Protein AF-A0A1D7W0A0-F1 (afdb_monomer_lite)

Sequence (208 aa):
MVIGSLPELVMMPMMFDGVVHEFFTLYSALTVVVAILQIVLGIGALLVVKASPMRMRLFGMGLFLAVSIYAFALPHLMPIIVNRVVGSLNGFGSFGGFELAMTIQSIIWTFHGGLVLAGTLIAWNLARNRVWWTHLVAAGYALLMGLVIAFVEWALNLLGSSFATSVMLTQLVSLGLTLAGFMLLHLLGARPDWSVRPLASARFPAGY

Foldseek 3Di:
DQLLQDVCVLCVVVVDPDDDPVVVVVSVVVLVVVLVVCLVVLLVVLVVQPQDDPVLSVVLNVLLVVLSCCSSVCSNCLLVVLLVVLCVVPPPPDPVSVVVSNVVSLVVSLVSQLSSQLSSLLSVCSSNQWAPCSSVVSSVLSNVLSVVLSVLLVVCVVVVHDSVVSVVVSVVSSVVSSVVSVVVSVVVVVDPVTHDDPPPPPPPPPDD

Organism: Brevibacterium aurantiacum (NCBI:txid273384)

Structure (mmCIF, N/CA/C/O backbone):
data_AF-A0A1D7W0A0-F1
#
_entry.id   AF-A0A1D7W0A0-F1
#
loop_
_atom_site.group_PDB
_atom_site.id
_atom_site.type_symbol
_atom_site.label_atom_id
_atom_site.label_alt_id
_atom_site.label_comp_id
_atom_site.label_asym_id
_atom_site.label_entity_id
_atom_site.label_seq_id
_atom_site.pdbx_PDB_ins_code
_atom_site.Cartn_x
_atom_site.Cartn_y
_atom_site.Cartn_z
_atom_site.occupancy
_atom_site.B_iso_or_equiv
_atom_site.auth_seq_id
_atom_site.auth_comp_id
_atom_site.auth_asym_id
_atom_site.auth_atom_id
_atom_site.pdbx_PDB_model_num
ATOM 1 N N . MET A 1 1 ? 1.337 -6.702 0.781 1.00 35.25 1 MET A N 1
ATOM 2 C CA . MET A 1 1 ? 2.809 -6.683 0.655 1.00 35.25 1 MET A CA 1
ATOM 3 C C . MET A 1 1 ? 3.142 -6.218 -0.753 1.00 35.25 1 MET A C 1
ATOM 5 O O . MET A 1 1 ? 2.352 -6.508 -1.644 1.00 35.25 1 MET A O 1
ATOM 9 N N . VAL A 1 2 ? 4.228 -5.462 -0.944 1.00 37.12 2 VAL A N 1
ATOM 10 C CA . VAL A 1 2 ? 4.658 -4.868 -2.231 1.00 37.12 2 VAL A CA 1
ATOM 11 C C . VAL A 1 2 ? 5.236 -5.967 -3.132 1.00 37.12 2 VAL A C 1
ATOM 13 O O . VAL A 1 2 ? 6.379 -5.922 -3.561 1.00 37.12 2 VAL A O 1
ATOM 16 N N . ILE A 1 3 ? 4.478 -7.031 -3.378 1.00 32.91 3 ILE A N 1
ATOM 17 C CA . ILE A 1 3 ? 4.880 -8.081 -4.309 1.00 32.91 3 ILE A CA 1
ATOM 18 C C . ILE A 1 3 ? 4.337 -7.677 -5.673 1.00 32.91 3 ILE A C 1
ATOM 20 O O . ILE A 1 3 ? 3.205 -7.963 -6.045 1.00 32.91 3 ILE A O 1
ATOM 24 N N . GLY A 1 4 ? 5.177 -6.910 -6.348 1.00 39.31 4 GLY A N 1
ATOM 25 C CA . GLY A 1 4 ? 5.069 -6.450 -7.726 1.00 39.31 4 GLY A CA 1
ATOM 26 C C . GLY A 1 4 ? 6.323 -5.649 -8.055 1.00 39.31 4 GLY A C 1
ATOM 27 O O . GLY A 1 4 ? 6.246 -4.584 -8.633 1.00 39.31 4 GLY A O 1
ATOM 28 N N . SER A 1 5 ? 7.470 -6.109 -7.551 1.00 42.66 5 SER A N 1
ATOM 29 C CA . SER A 1 5 ? 8.773 -5.456 -7.655 1.00 42.66 5 SER A CA 1
ATOM 30 C C . SER A 1 5 ? 8.988 -4.836 -9.031 1.00 42.66 5 SER A C 1
ATOM 32 O O . SER A 1 5 ? 9.139 -5.593 -9.972 1.00 42.66 5 SER A O 1
ATOM 34 N N . LEU A 1 6 ? 9.062 -3.505 -9.098 1.00 40.94 6 LEU A N 1
ATOM 35 C CA . LEU A 1 6 ? 9.543 -2.696 -10.222 1.00 40.94 6 LEU A CA 1
ATOM 36 C C . LEU A 1 6 ? 8.766 -2.843 -11.558 1.00 40.94 6 LEU A C 1
ATOM 38 O O . LEU A 1 6 ? 8.510 -3.951 -12.030 1.00 40.94 6 LEU A O 1
ATOM 42 N N . PRO A 1 7 ? 8.499 -1.730 -12.273 1.00 39.38 7 PRO A N 1
ATOM 43 C CA . PRO A 1 7 ? 8.135 -1.772 -13.694 1.00 39.38 7 PRO A CA 1
ATOM 44 C C . PRO A 1 7 ? 9.092 -2.662 -14.502 1.00 39.38 7 PRO A C 1
ATOM 46 O O . PRO A 1 7 ? 8.666 -3.373 -15.405 1.00 39.38 7 PRO A O 1
ATOM 49 N N . GLU A 1 8 ? 10.367 -2.708 -14.105 1.00 39.31 8 GLU A N 1
ATOM 50 C CA . GLU A 1 8 ? 11.407 -3.551 -14.695 1.00 39.31 8 GLU A CA 1
ATOM 51 C C . GLU A 1 8 ? 11.118 -5.049 -14.612 1.00 39.31 8 GLU A C 1
ATOM 53 O O . GLU A 1 8 ? 11.512 -5.752 -15.526 1.00 39.31 8 GLU A O 1
ATOM 58 N N . LEU A 1 9 ? 10.414 -5.570 -13.601 1.00 40.41 9 LEU A N 1
ATOM 59 C CA . LEU A 1 9 ? 10.137 -7.011 -13.528 1.00 40.41 9 LEU A CA 1
ATOM 60 C C . LEU A 1 9 ? 8.966 -7.432 -14.416 1.00 40.41 9 LEU A C 1
ATOM 62 O O . LEU A 1 9 ? 8.933 -8.554 -14.920 1.00 40.41 9 LEU A O 1
ATOM 66 N N . VAL A 1 10 ? 8.016 -6.525 -14.636 1.00 45.38 10 VAL A N 1
ATOM 67 C CA . VAL A 1 10 ? 6.924 -6.761 -15.586 1.00 45.38 10 VAL A CA 1
ATOM 68 C C . VAL A 1 10 ? 7.358 -6.421 -17.018 1.00 45.38 10 VAL A C 1
ATOM 70 O O . VAL A 1 10 ? 6.822 -6.980 -17.971 1.00 45.38 10 VAL A O 1
ATOM 73 N N . MET A 1 11 ? 8.370 -5.560 -17.182 1.00 38.97 11 MET A N 1
ATOM 74 C CA . MET A 1 11 ? 8.982 -5.217 -18.471 1.00 38.97 11 MET A CA 1
ATOM 75 C C . MET A 1 11 ? 10.200 -6.067 -18.854 1.00 38.97 11 MET A C 1
ATOM 77 O O . MET A 1 11 ? 10.555 -6.090 -20.029 1.00 38.97 11 MET A O 1
ATOM 81 N N . MET A 1 12 ? 10.819 -6.805 -17.928 1.00 40.84 12 MET A N 1
ATOM 82 C CA . MET A 1 12 ? 11.961 -7.686 -18.214 1.00 40.84 12 MET A CA 1
ATOM 83 C C . MET A 1 12 ? 11.692 -8.691 -19.345 1.00 40.84 12 MET A C 1
ATOM 85 O O . MET A 1 12 ? 12.583 -8.871 -20.177 1.00 40.84 12 MET A O 1
ATOM 89 N N . PRO A 1 13 ? 10.481 -9.287 -19.461 1.00 40.38 13 PRO A N 1
ATOM 90 C CA . PRO A 1 13 ? 10.143 -10.154 -20.589 1.00 40.38 13 PRO A CA 1
ATOM 91 C C . PRO A 1 13 ? 10.171 -9.446 -21.950 1.00 40.38 13 PRO A C 1
ATOM 93 O O . PRO A 1 13 ? 10.226 -10.115 -22.972 1.00 40.38 13 PRO A O 1
ATOM 96 N N . MET A 1 14 ? 10.104 -8.110 -21.984 1.00 40.19 14 MET A N 1
ATOM 97 C CA . MET A 1 14 ? 10.175 -7.321 -23.219 1.00 40.19 14 MET A CA 1
ATOM 98 C C . MET A 1 14 ? 11.589 -6.807 -23.527 1.00 40.19 14 MET A C 1
ATOM 100 O O . MET A 1 14 ? 11.822 -6.365 -24.648 1.00 40.19 14 MET A O 1
ATOM 104 N N . MET A 1 15 ? 12.523 -6.833 -22.565 1.00 38.03 15 MET A N 1
ATOM 105 C CA . MET A 1 15 ? 13.877 -6.277 -22.738 1.00 38.03 15 MET A CA 1
ATOM 106 C C . MET A 1 15 ? 14.981 -7.329 -22.887 1.00 38.03 15 MET A C 1
ATOM 108 O O . MET A 1 15 ? 16.045 -6.994 -23.399 1.00 38.03 15 MET A O 1
ATOM 112 N N . PHE A 1 16 ? 14.765 -8.583 -22.476 1.00 37.62 16 PHE A N 1
ATOM 113 C CA . PHE A 1 16 ? 15.814 -9.602 -22.532 1.00 37.62 16 PHE A CA 1
ATOM 114 C C . PHE A 1 16 ? 15.310 -10.931 -23.098 1.00 37.62 16 PHE A C 1
ATOM 116 O O . PHE A 1 16 ? 14.662 -11.708 -22.403 1.00 37.62 16 PHE A O 1
ATOM 123 N N . ASP A 1 17 ? 15.767 -11.248 -24.311 1.00 39.66 17 ASP A N 1
ATOM 124 C CA . ASP A 1 17 ? 15.720 -12.570 -24.967 1.00 39.66 17 ASP A CA 1
ATOM 125 C C . ASP A 1 17 ? 16.449 -13.695 -24.180 1.00 39.66 17 ASP A C 1
ATOM 127 O O . ASP A 1 17 ? 16.619 -14.807 -24.673 1.00 39.66 17 ASP A O 1
ATOM 131 N N . GLY A 1 18 ? 16.923 -13.426 -22.955 1.00 39.16 18 GLY A N 1
ATOM 132 C CA . GLY A 1 18 ? 17.853 -14.284 -22.213 1.00 39.16 18 GLY A CA 1
ATOM 133 C C . GLY A 1 18 ? 17.431 -14.688 -20.798 1.00 39.16 18 GLY A C 1
ATOM 134 O O . GLY A 1 18 ? 18.214 -15.346 -20.114 1.00 39.16 18 GLY A O 1
ATOM 135 N N . VAL A 1 19 ? 16.238 -14.319 -20.318 1.00 43.88 19 VAL A N 1
ATOM 136 C CA . VAL A 1 19 ? 15.781 -14.755 -18.985 1.00 43.88 19 VAL A CA 1
ATOM 137 C C . VAL A 1 19 ? 15.079 -16.112 -19.104 1.00 43.88 19 VAL A C 1
ATOM 139 O O . VAL A 1 19 ? 14.042 -16.248 -19.750 1.00 43.88 19 VAL A O 1
ATOM 142 N N . VAL A 1 20 ? 15.680 -17.131 -18.486 1.00 42.22 20 VAL A N 1
ATOM 143 C CA . VAL A 1 20 ? 15.242 -18.535 -18.516 1.00 42.22 20 VAL A CA 1
ATOM 144 C C . VAL A 1 20 ? 13.774 -18.649 -18.084 1.00 42.22 20 VAL A C 1
ATOM 146 O O . VAL A 1 20 ? 13.410 -18.219 -16.989 1.00 42.22 20 VAL A O 1
ATOM 149 N N . HIS A 1 21 ? 12.935 -19.251 -18.934 1.00 45.97 21 HIS A N 1
ATOM 150 C CA . HIS A 1 21 ? 11.486 -19.433 -18.735 1.00 45.97 21 HIS A CA 1
ATOM 151 C C . HIS A 1 21 ? 11.094 -19.947 -17.333 1.00 45.97 21 HIS A C 1
ATOM 153 O O . HIS A 1 21 ? 10.051 -19.565 -16.803 1.00 45.97 21 HIS A O 1
ATOM 159 N N . GLU A 1 22 ? 11.940 -20.767 -16.707 1.00 43.66 22 GLU A N 1
ATOM 160 C CA . GLU A 1 22 ? 11.693 -21.382 -15.398 1.00 43.66 22 GLU A CA 1
ATOM 161 C C . GLU A 1 22 ? 11.569 -20.365 -14.250 1.00 43.66 22 GLU A C 1
ATOM 163 O O . GLU A 1 22 ? 10.728 -20.535 -13.359 1.00 43.66 22 GLU A O 1
ATOM 168 N N . PHE A 1 23 ? 12.342 -19.272 -14.290 1.00 48.00 23 PHE A N 1
ATOM 169 C CA . PHE A 1 23 ? 12.309 -18.233 -13.254 1.00 48.00 23 PHE A CA 1
ATOM 170 C C . PHE A 1 23 ? 10.973 -17.474 -13.250 1.00 48.00 23 PHE A C 1
ATOM 172 O O . PHE A 1 23 ? 10.465 -17.116 -12.186 1.00 48.00 23 PHE A O 1
ATOM 179 N N . PHE A 1 24 ? 10.357 -17.292 -14.422 1.00 51.75 24 PHE A N 1
ATOM 180 C CA . PHE A 1 24 ? 9.077 -16.593 -14.562 1.00 51.75 24 PHE A CA 1
ATOM 181 C C . PHE A 1 24 ? 7.896 -17.406 -14.039 1.00 51.75 24 PHE A C 1
ATOM 183 O O . PHE A 1 24 ? 7.041 -16.868 -13.332 1.00 51.75 24 PHE A O 1
ATOM 190 N N . THR A 1 25 ? 7.854 -18.706 -14.340 1.00 55.00 25 THR A N 1
ATOM 191 C CA . THR A 1 25 ? 6.789 -19.595 -13.855 1.00 55.00 25 THR A CA 1
ATOM 192 C C . THR A 1 25 ? 6.811 -19.739 -12.340 1.00 55.00 25 THR A C 1
ATOM 194 O O . THR A 1 25 ? 5.759 -19.660 -11.703 1.00 55.00 25 THR A O 1
ATOM 197 N N . LEU A 1 26 ? 8.000 -19.888 -11.745 1.00 55.47 26 LEU A N 1
ATOM 198 C CA . LEU A 1 26 ? 8.137 -20.014 -10.296 1.00 55.47 26 LEU A CA 1
ATOM 199 C C . LEU A 1 26 ? 7.792 -18.697 -9.591 1.00 55.47 26 LEU A C 1
ATOM 201 O O . LEU A 1 26 ? 7.044 -18.705 -8.616 1.00 55.47 26 LEU A O 1
ATOM 205 N N . TYR A 1 27 ? 8.284 -17.566 -10.107 1.00 57.12 27 TYR A N 1
ATOM 206 C CA . TYR A 1 27 ? 7.993 -16.249 -9.544 1.00 57.12 27 TYR A CA 1
ATOM 207 C C . TYR A 1 27 ? 6.490 -15.951 -9.573 1.00 57.12 27 TYR A C 1
ATOM 209 O O . TYR A 1 27 ? 5.907 -15.647 -8.533 1.00 57.12 27 TYR A O 1
ATOM 217 N N . SER A 1 28 ? 5.833 -16.112 -10.727 1.00 60.88 28 SER A N 1
ATOM 218 C CA . SER A 1 28 ? 4.392 -15.868 -10.859 1.00 60.88 28 SER A CA 1
ATOM 219 C C . SER A 1 28 ? 3.574 -16.776 -9.933 1.00 60.88 28 SER A C 1
ATOM 221 O O . SER A 1 28 ? 2.742 -16.280 -9.170 1.00 60.88 28 SER A O 1
ATOM 223 N N . ALA A 1 29 ? 3.872 -18.079 -9.889 1.00 62.84 29 ALA A N 1
ATOM 224 C CA . ALA A 1 29 ? 3.194 -19.008 -8.985 1.00 62.84 29 ALA A CA 1
ATOM 225 C C . ALA A 1 29 ? 3.369 -18.615 -7.506 1.00 62.84 29 ALA A C 1
ATOM 227 O O . ALA A 1 29 ? 2.393 -18.587 -6.753 1.00 62.84 29 ALA A O 1
ATOM 228 N N . LEU A 1 30 ? 4.585 -18.242 -7.095 1.00 63.97 30 LEU A N 1
ATOM 229 C CA . LEU A 1 30 ? 4.858 -17.772 -5.736 1.00 63.97 30 LEU A CA 1
ATOM 230 C C . LEU A 1 30 ? 4.097 -16.483 -5.414 1.00 63.97 30 LEU A C 1
ATOM 232 O O . LEU A 1 30 ? 3.532 -16.378 -4.326 1.00 63.97 30 LEU A O 1
ATOM 236 N N . THR A 1 31 ? 4.011 -15.525 -6.343 1.00 64.50 31 THR A N 1
ATOM 237 C CA . THR A 1 31 ? 3.247 -14.286 -6.109 1.00 64.50 31 THR A CA 1
ATOM 238 C C . THR A 1 31 ? 1.761 -14.554 -5.876 1.00 64.50 31 THR A C 1
ATOM 240 O O . THR A 1 31 ? 1.168 -13.963 -4.973 1.00 64.50 31 THR A O 1
ATOM 243 N N . VAL A 1 32 ? 1.170 -15.498 -6.616 1.00 68.25 32 VAL A N 1
ATOM 244 C CA . VAL A 1 32 ? -0.230 -15.911 -6.443 1.00 68.25 32 VAL A CA 1
ATOM 245 C C . VAL A 1 32 ? -0.430 -16.584 -5.088 1.00 68.25 32 VAL A C 1
ATOM 247 O O . VAL A 1 32 ? -1.347 -16.221 -4.351 1.00 68.25 32 VAL A O 1
ATOM 250 N N . VAL A 1 33 ? 0.444 -17.525 -4.719 1.00 68.62 33 VAL A N 1
ATOM 251 C CA . VAL A 1 33 ? 0.370 -18.220 -3.423 1.00 68.62 33 VAL A CA 1
ATOM 252 C C . VAL A 1 33 ? 0.479 -17.226 -2.268 1.00 68.62 33 VAL A C 1
ATOM 254 O O . VAL A 1 33 ? -0.325 -17.272 -1.335 1.00 68.62 33 VAL A O 1
ATOM 257 N N . VAL A 1 34 ? 1.423 -16.285 -2.336 1.00 69.44 34 VAL A N 1
ATOM 258 C CA . VAL A 1 34 ? 1.589 -15.267 -1.292 1.00 69.44 34 VAL A CA 1
ATOM 259 C C . VAL A 1 34 ? 0.389 -14.322 -1.237 1.00 69.44 34 VAL A C 1
ATOM 261 O O . VAL A 1 34 ? -0.057 -13.984 -0.141 1.00 69.44 34 VAL A O 1
ATOM 264 N N . ALA A 1 35 ? -0.191 -13.938 -2.377 1.00 67.44 35 ALA A N 1
ATOM 265 C CA . ALA A 1 35 ? -1.402 -13.120 -2.409 1.00 67.44 35 ALA A CA 1
ATOM 266 C C . ALA A 1 35 ? -2.591 -13.833 -1.741 1.00 67.44 35 ALA A C 1
ATOM 268 O O . ALA A 1 35 ? -3.290 -13.230 -0.923 1.00 67.44 35 ALA A O 1
ATOM 269 N N . ILE A 1 36 ? -2.782 -15.127 -2.018 1.00 74.75 36 ILE A N 1
ATOM 270 C CA . ILE A 1 36 ? -3.820 -15.947 -1.376 1.00 74.75 36 ILE A CA 1
ATOM 271 C C . ILE A 1 36 ? -3.584 -16.013 0.135 1.00 74.75 36 ILE A C 1
ATOM 273 O O . ILE A 1 36 ? -4.501 -15.734 0.910 1.00 74.75 36 ILE A O 1
ATOM 277 N N . LEU A 1 37 ? -2.357 -16.318 0.569 1.00 72.31 37 LEU A N 1
ATOM 278 C CA . LEU A 1 37 ? -2.007 -16.356 1.991 1.00 72.31 37 LEU A CA 1
ATOM 279 C C . LEU A 1 37 ? -2.245 -15.004 2.668 1.00 72.31 37 LEU A C 1
ATOM 281 O O . LEU A 1 37 ? -2.815 -14.963 3.755 1.00 72.31 37 LEU A O 1
ATOM 285 N N . GLN A 1 38 ? -1.881 -13.893 2.026 1.00 72.75 38 GLN A N 1
ATOM 286 C CA . GLN A 1 38 ? -2.116 -12.550 2.553 1.00 72.75 38 GLN A CA 1
ATOM 287 C C . GLN A 1 38 ? -3.612 -12.272 2.740 1.00 72.75 38 GLN A C 1
ATOM 289 O O . GLN A 1 38 ? -4.004 -11.718 3.769 1.00 72.75 38 GLN A O 1
ATOM 294 N N . ILE A 1 39 ? -4.451 -12.656 1.775 1.00 77.50 39 ILE A N 1
ATOM 295 C CA . ILE A 1 39 ? -5.905 -12.478 1.868 1.00 77.50 39 ILE A CA 1
ATOM 296 C C . ILE A 1 39 ? -6.466 -13.318 3.016 1.00 77.50 39 ILE A C 1
ATOM 298 O O . ILE A 1 39 ? -7.184 -12.789 3.864 1.00 77.50 39 ILE A O 1
ATOM 302 N N . VAL A 1 40 ? -6.104 -14.603 3.083 1.00 78.25 40 VAL A N 1
ATOM 303 C CA . VAL A 1 40 ? -6.583 -15.530 4.121 1.00 78.25 40 VAL A CA 1
ATOM 304 C C . VAL A 1 40 ? -6.163 -15.058 5.512 1.00 78.25 40 VAL A C 1
ATOM 306 O O . VAL A 1 40 ? -7.005 -14.937 6.403 1.00 78.25 40 VAL A O 1
ATOM 309 N N . LEU A 1 41 ? -4.882 -14.730 5.699 1.00 75.38 41 LEU A N 1
ATOM 310 C CA . LEU A 1 41 ? -4.351 -14.251 6.976 1.00 75.38 41 LEU A CA 1
ATOM 311 C C . LEU A 1 41 ? -4.927 -12.884 7.355 1.00 75.38 41 LEU A C 1
ATOM 313 O O . LEU A 1 41 ? -5.256 -12.662 8.519 1.00 75.38 41 LEU A O 1
ATOM 317 N N . GLY A 1 42 ? -5.099 -11.978 6.391 1.00 73.56 42 GLY A N 1
ATOM 318 C CA . GLY A 1 42 ? -5.672 -10.655 6.625 1.00 73.56 42 GLY A CA 1
ATOM 319 C C . GLY A 1 42 ? -7.146 -10.713 7.023 1.00 73.56 42 GLY A C 1
ATOM 320 O O . GLY A 1 42 ? -7.536 -10.111 8.023 1.00 73.56 42 GLY A O 1
ATOM 321 N N . ILE A 1 43 ? -7.961 -11.503 6.318 1.00 77.62 43 ILE A N 1
ATOM 322 C CA . ILE A 1 43 ? -9.362 -11.744 6.699 1.00 77.62 43 ILE A CA 1
ATOM 323 C C . ILE A 1 43 ? -9.425 -12.423 8.071 1.00 77.62 43 ILE A C 1
ATOM 325 O O . ILE A 1 43 ? -10.190 -11.982 8.931 1.00 77.62 43 ILE A O 1
ATOM 329 N N . GLY A 1 44 ? -8.583 -13.433 8.313 1.00 73.38 44 GLY A N 1
ATOM 330 C CA . GLY A 1 44 ? -8.455 -14.091 9.614 1.00 73.38 44 GLY A CA 1
ATOM 331 C C . GLY A 1 44 ? -8.149 -13.100 10.742 1.00 73.38 44 GLY A C 1
ATOM 332 O O . GLY A 1 44 ? -8.834 -13.090 11.763 1.00 73.38 44 GLY A O 1
ATOM 333 N N . ALA A 1 45 ? -7.196 -12.189 10.535 1.00 71.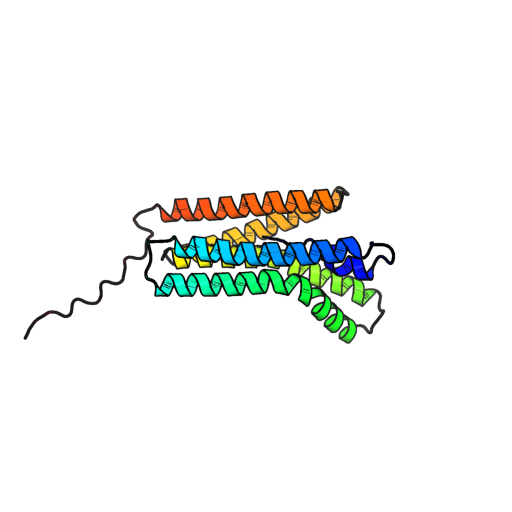00 45 ALA A N 1
ATOM 334 C CA . ALA A 1 45 ? -6.849 -11.153 11.506 1.00 71.00 45 ALA A CA 1
ATOM 335 C C . ALA A 1 45 ? -8.032 -10.216 11.810 1.00 71.00 45 ALA A C 1
ATOM 337 O O . ALA A 1 45 ? -8.279 -9.892 12.973 1.00 71.00 45 ALA A O 1
ATOM 338 N N . LEU A 1 46 ? -8.816 -9.827 10.799 1.00 73.62 46 LEU A N 1
ATOM 339 C CA . LEU A 1 46 ? -10.028 -9.017 10.989 1.00 73.62 46 LEU A CA 1
ATOM 340 C C . LEU A 1 46 ? -11.158 -9.814 11.680 1.00 73.62 46 LEU A C 1
ATOM 342 O O . LEU A 1 46 ? -11.932 -9.253 12.468 1.00 73.62 46 LEU A O 1
ATOM 346 N N . LEU A 1 47 ? -11.230 -11.133 11.464 1.00 72.56 47 LEU A N 1
ATOM 347 C CA . LEU A 1 47 ? -12.162 -12.059 12.131 1.00 72.56 47 LEU A CA 1
ATOM 348 C C . LEU A 1 47 ? -11.812 -12.337 13.602 1.00 72.56 47 LEU A C 1
ATOM 350 O O . LEU A 1 47 ? -12.689 -12.736 14.373 1.00 72.56 47 LEU A O 1
ATOM 354 N N . VAL A 1 48 ? -10.596 -12.033 14.047 1.00 76.25 48 VAL A N 1
ATOM 355 C CA . VAL A 1 48 ? -10.219 -12.128 15.468 1.00 76.25 48 VAL A CA 1
ATOM 356 C C . VAL A 1 48 ? -10.597 -10.865 16.259 1.00 76.25 48 VAL A C 1
ATOM 358 O O . VAL A 1 48 ? -10.734 -10.917 17.481 1.00 76.25 48 VAL A O 1
ATOM 361 N N . VAL A 1 49 ? -10.845 -9.728 15.598 1.00 68.19 49 VAL A N 1
ATOM 362 C CA . VAL A 1 49 ? -11.187 -8.458 16.267 1.00 68.19 49 VAL A CA 1
ATOM 363 C C . VAL A 1 49 ? -12.555 -8.528 16.969 1.00 68.19 49 VAL A C 1
ATOM 365 O O . VAL A 1 49 ? -13.588 -8.241 16.378 1.00 68.19 49 VAL A O 1
ATOM 368 N N . LYS A 1 50 ? -12.578 -8.862 18.264 1.00 61.28 50 LYS A N 1
ATOM 369 C CA . LYS A 1 50 ? -13.814 -8.986 19.069 1.00 61.28 50 LYS A CA 1
ATOM 370 C C . LYS A 1 50 ? -14.448 -7.651 19.502 1.00 61.28 50 LYS A C 1
ATOM 372 O O . LYS A 1 50 ? -15.481 -7.660 20.158 1.00 61.28 50 LYS A O 1
ATOM 377 N N . ALA A 1 51 ? -13.848 -6.512 19.156 1.00 61.06 51 ALA A N 1
ATOM 378 C CA . ALA A 1 51 ? -14.201 -5.207 19.722 1.00 61.06 51 ALA A CA 1
ATOM 379 C C . ALA A 1 51 ? -15.255 -4.396 18.932 1.00 61.06 51 ALA A C 1
ATOM 381 O O . ALA A 1 51 ? -15.503 -3.244 19.279 1.00 61.06 51 ALA A O 1
ATOM 382 N N . SER A 1 52 ? -15.859 -4.935 17.866 1.00 64.69 52 SER A N 1
ATOM 383 C CA . SER A 1 52 ? -16.701 -4.149 16.947 1.00 64.69 52 SER A CA 1
ATOM 384 C C . SER A 1 52 ? -17.958 -4.883 16.452 1.00 64.69 52 SER A C 1
ATOM 386 O O . SER A 1 52 ? -17.990 -6.117 16.401 1.00 64.69 52 SER A O 1
ATOM 388 N N . PRO A 1 53 ? -19.011 -4.137 16.055 1.00 78.50 53 PRO A N 1
ATOM 389 C CA . PRO A 1 53 ? -20.222 -4.714 15.479 1.00 78.50 53 PRO A CA 1
ATOM 390 C C . PRO A 1 53 ? -19.938 -5.418 14.144 1.00 78.50 53 PRO A C 1
ATOM 392 O O . PRO A 1 53 ? -19.202 -4.904 13.300 1.00 78.50 53 PRO A O 1
ATOM 395 N N . MET A 1 54 ? -20.586 -6.567 13.917 1.00 79.19 54 MET A N 1
ATOM 396 C CA . MET A 1 54 ? -20.356 -7.446 12.755 1.00 79.19 54 MET A CA 1
ATOM 397 C C . MET A 1 54 ? -20.425 -6.713 11.405 1.00 79.19 54 MET A C 1
ATOM 399 O O . MET A 1 54 ? -19.623 -6.981 10.518 1.00 79.19 54 MET A O 1
ATOM 403 N N . ARG A 1 55 ? -21.326 -5.730 11.264 1.00 80.06 55 ARG A N 1
ATOM 404 C CA . ARG A 1 55 ? -21.461 -4.918 10.039 1.00 80.06 55 ARG A CA 1
ATOM 405 C C . ARG A 1 55 ? -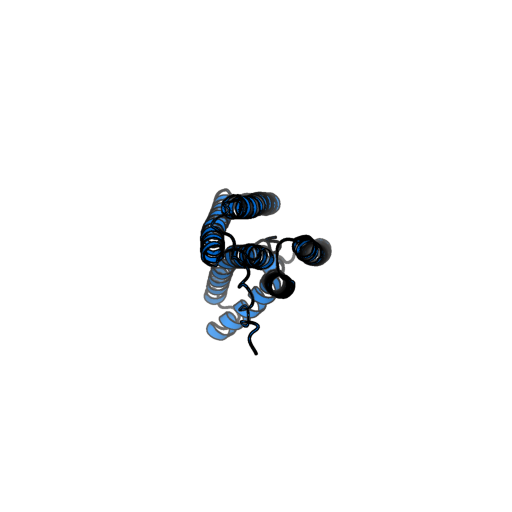20.180 -4.151 9.691 1.00 80.06 55 ARG A C 1
ATOM 407 O O . ARG A 1 55 ? -19.765 -4.160 8.538 1.00 80.06 55 ARG A O 1
ATOM 414 N N . MET A 1 56 ? -19.523 -3.544 10.682 1.00 77.94 56 MET A N 1
ATOM 415 C CA . MET A 1 56 ? -18.271 -2.803 10.470 1.00 77.94 56 MET A CA 1
ATOM 416 C C . MET A 1 56 ? -17.106 -3.735 10.138 1.00 77.94 56 MET A C 1
ATOM 418 O O . MET A 1 56 ? -16.238 -3.397 9.339 1.00 77.94 56 MET A O 1
ATOM 422 N N . ARG A 1 57 ? -17.115 -4.945 10.704 1.00 78.31 57 ARG A N 1
ATOM 423 C CA . ARG A 1 57 ? -16.120 -5.983 10.413 1.00 78.31 57 ARG A CA 1
ATOM 424 C C . ARG A 1 57 ? -16.244 -6.486 8.984 1.00 78.31 57 ARG A C 1
ATOM 426 O O . ARG A 1 57 ? -15.238 -6.548 8.292 1.00 78.31 57 ARG A O 1
ATOM 433 N N . LEU A 1 58 ? -17.468 -6.768 8.536 1.00 83.75 58 LEU A N 1
ATOM 434 C CA . LEU A 1 58 ? -17.750 -7.168 7.157 1.00 83.75 58 LEU A CA 1
ATOM 435 C C . LEU A 1 58 ? -17.368 -6.068 6.164 1.00 83.75 58 LEU A C 1
ATOM 437 O O . LEU A 1 58 ? -16.741 -6.362 5.151 1.00 83.75 58 LEU A O 1
ATOM 441 N N . PHE A 1 59 ? -17.669 -4.803 6.473 1.00 84.81 59 PHE A N 1
ATOM 442 C CA . PHE A 1 59 ? -17.263 -3.685 5.620 1.00 84.81 59 PHE A CA 1
ATOM 443 C C . PHE A 1 59 ? -15.732 -3.532 5.572 1.00 84.81 59 PHE A C 1
ATOM 445 O O . PHE A 1 59 ? -15.163 -3.382 4.493 1.00 84.81 59 PHE A O 1
ATOM 452 N N . GLY A 1 60 ? -15.044 -3.671 6.712 1.00 83.62 60 GLY A N 1
ATOM 453 C CA . GLY A 1 60 ? -13.579 -3.673 6.774 1.00 83.62 60 GLY A CA 1
ATOM 454 C C . GLY A 1 60 ? -12.949 -4.833 5.999 1.00 83.62 60 GLY A C 1
ATOM 455 O O . GLY A 1 60 ? -11.983 -4.627 5.271 1.00 83.62 60 GLY A O 1
ATOM 456 N N . MET A 1 61 ? -13.521 -6.036 6.088 1.00 82.50 61 MET A N 1
ATOM 457 C CA . MET A 1 61 ? -13.087 -7.203 5.308 1.00 82.50 61 MET A CA 1
ATOM 458 C C . MET A 1 61 ? -13.307 -7.000 3.811 1.00 82.50 61 MET A C 1
ATOM 460 O O . MET A 1 61 ? -12.414 -7.303 3.027 1.00 82.50 61 MET A O 1
ATOM 464 N N . GLY A 1 62 ? -14.459 -6.454 3.413 1.00 84.88 62 GLY A N 1
ATOM 465 C CA . GLY A 1 62 ? -14.754 -6.136 2.016 1.00 84.88 62 GLY A CA 1
ATOM 466 C C . GLY A 1 62 ? -13.777 -5.112 1.442 1.00 84.88 62 GLY A C 1
ATOM 467 O O . GLY A 1 62 ? -13.239 -5.317 0.355 1.00 84.88 62 GLY A O 1
ATOM 468 N N . LEU A 1 63 ? -13.470 -4.056 2.202 1.00 88.31 63 LEU A N 1
ATOM 469 C CA . LEU A 1 63 ? -12.461 -3.071 1.814 1.00 88.31 63 LEU A CA 1
ATOM 470 C C . LEU A 1 63 ? -11.072 -3.709 1.694 1.00 88.31 63 LEU A C 1
ATOM 472 O O . LEU A 1 63 ? -10.385 -3.494 0.700 1.00 88.31 63 LEU A O 1
ATOM 476 N N . PHE A 1 64 ? -10.668 -4.524 2.671 1.00 85.94 64 PHE A N 1
ATOM 477 C CA . PHE A 1 64 ? -9.389 -5.232 2.625 1.00 85.94 64 PHE A CA 1
ATOM 478 C C . PHE A 1 64 ? -9.292 -6.174 1.416 1.00 85.94 64 PHE A C 1
ATOM 480 O O . PHE A 1 64 ? -8.246 -6.234 0.769 1.00 85.94 64 PHE A O 1
ATOM 487 N N . LEU A 1 65 ? -10.381 -6.869 1.075 1.00 87.12 65 LEU A N 1
ATOM 488 C CA . LEU A 1 65 ? -10.451 -7.733 -0.101 1.00 87.12 65 LEU A CA 1
ATOM 489 C C . LEU A 1 65 ? -10.286 -6.917 -1.389 1.00 87.12 65 LEU A C 1
ATOM 491 O O . LEU A 1 65 ? -9.452 -7.264 -2.218 1.00 87.12 65 LEU A O 1
ATOM 495 N N . ALA A 1 66 ? -11.017 -5.809 -1.532 1.00 87.50 66 ALA A N 1
ATOM 496 C CA . ALA A 1 66 ? -10.914 -4.925 -2.693 1.00 87.50 66 ALA A CA 1
ATOM 497 C C . ALA A 1 66 ? -9.495 -4.359 -2.863 1.00 87.50 66 ALA A C 1
ATOM 499 O O . ALA A 1 66 ? -8.943 -4.378 -3.962 1.00 87.50 66 ALA A O 1
ATOM 500 N N . VAL A 1 67 ? -8.875 -3.922 -1.764 1.00 85.12 67 VAL A N 1
ATOM 501 C CA . VAL A 1 67 ? -7.490 -3.430 -1.747 1.00 85.12 67 VAL A CA 1
ATOM 502 C C . VAL A 1 67 ? -6.507 -4.541 -2.110 1.00 85.12 67 VAL A C 1
ATOM 504 O O . VAL A 1 67 ? -5.557 -4.288 -2.840 1.00 85.12 67 VAL A O 1
ATOM 507 N N . SER A 1 68 ? -6.738 -5.772 -1.651 1.00 82.25 68 SER A N 1
ATOM 508 C CA . SER A 1 68 ? -5.883 -6.922 -1.972 1.00 82.25 68 SER A CA 1
ATOM 509 C C . SER A 1 68 ? -6.005 -7.342 -3.440 1.00 82.25 68 SER A C 1
ATOM 511 O O . SER A 1 68 ? -4.994 -7.630 -4.075 1.00 82.25 68 SER A O 1
ATOM 513 N N . ILE A 1 69 ? -7.217 -7.312 -4.005 1.00 84.50 69 ILE A N 1
ATOM 514 C CA . ILE A 1 69 ? -7.451 -7.554 -5.437 1.00 84.50 69 ILE A CA 1
ATOM 515 C C . ILE A 1 69 ? -6.766 -6.469 -6.267 1.00 84.50 69 ILE A C 1
ATOM 517 O O . ILE A 1 69 ? -6.056 -6.792 -7.213 1.00 84.50 69 ILE A O 1
ATOM 521 N N . TYR A 1 70 ? -6.920 -5.196 -5.895 1.00 85.00 70 TYR A N 1
ATOM 522 C CA . TYR A 1 70 ? -6.203 -4.090 -6.531 1.00 85.00 70 TYR A CA 1
ATOM 523 C C . TYR A 1 70 ? -4.682 -4.280 -6.454 1.00 85.00 70 TYR A C 1
ATOM 525 O O . TYR A 1 70 ? -3.997 -4.157 -7.468 1.00 85.00 70 TYR A O 1
ATOM 533 N N . ALA A 1 71 ? -4.166 -4.615 -5.266 1.00 79.06 71 ALA A N 1
ATOM 534 C CA . ALA A 1 71 ? -2.741 -4.817 -5.024 1.00 79.06 71 ALA A CA 1
ATOM 535 C C . ALA A 1 71 ? -2.159 -5.901 -5.942 1.00 79.06 71 ALA A C 1
ATOM 537 O O . ALA A 1 71 ? -1.064 -5.747 -6.467 1.00 79.06 71 ALA A O 1
ATOM 538 N N . PHE A 1 72 ? -2.920 -6.974 -6.157 1.00 79.56 72 PHE A N 1
ATOM 539 C CA . PHE A 1 72 ? -2.538 -8.090 -7.014 1.00 79.56 72 PHE A CA 1
ATOM 540 C C . PHE A 1 72 ? -2.716 -7.799 -8.513 1.00 79.56 72 PHE A C 1
ATOM 542 O O . PHE A 1 72 ? -1.868 -8.161 -9.328 1.00 79.56 72 PHE A O 1
ATOM 549 N N . ALA A 1 73 ? -3.816 -7.153 -8.898 1.00 79.75 73 ALA A N 1
ATOM 550 C CA . ALA A 1 73 ? -4.168 -6.950 -10.300 1.00 79.75 73 ALA A CA 1
ATOM 551 C C . ALA A 1 73 ? -3.343 -5.839 -10.960 1.00 79.75 73 ALA A C 1
ATOM 553 O O . ALA A 1 73 ? -2.965 -5.971 -12.124 1.00 79.75 73 ALA A O 1
ATOM 554 N N . LEU A 1 74 ? -3.049 -4.752 -10.236 1.00 80.81 74 LEU A N 1
ATOM 555 C CA . LEU A 1 74 ? -2.382 -3.584 -10.813 1.00 80.81 74 LEU A CA 1
ATOM 556 C C . LEU A 1 74 ? -1.006 -3.910 -11.428 1.00 80.81 74 LEU A C 1
ATOM 558 O O . LEU A 1 74 ? -0.811 -3.513 -12.574 1.00 80.81 74 LEU A O 1
ATOM 562 N N . PRO A 1 75 ? -0.084 -4.647 -10.771 1.00 72.25 75 PRO A N 1
ATOM 563 C CA . PRO A 1 75 ? 1.213 -4.984 -11.369 1.00 72.25 75 PRO A CA 1
ATOM 564 C C . PRO A 1 75 ? 1.091 -5.705 -12.719 1.00 72.25 75 PRO A C 1
ATOM 566 O O . PRO A 1 75 ? 1.868 -5.448 -13.630 1.00 72.25 75 PRO A O 1
ATOM 569 N N . HIS A 1 76 ? 0.082 -6.564 -12.872 1.00 73.06 76 HIS A N 1
ATOM 570 C CA . HIS A 1 76 ? -0.128 -7.352 -14.087 1.00 73.06 76 HIS A CA 1
ATOM 571 C C . HIS A 1 76 ? -0.827 -6.550 -15.193 1.00 73.06 76 HIS A C 1
ATOM 573 O O . HIS A 1 76 ? -0.493 -6.669 -16.370 1.00 73.06 76 HIS A O 1
ATOM 579 N N . LEU A 1 77 ? -1.811 -5.729 -14.824 1.00 73.62 77 LEU A N 1
ATOM 580 C CA . LEU A 1 77 ? -2.614 -4.974 -15.785 1.00 73.62 77 LEU A CA 1
ATOM 581 C C . LEU A 1 77 ? -1.945 -3.667 -16.219 1.00 73.62 77 LEU A C 1
ATOM 583 O O . LEU A 1 77 ? -2.184 -3.209 -17.336 1.00 73.62 77 LEU A O 1
ATOM 587 N N . MET A 1 78 ? -1.118 -3.058 -15.364 1.00 78.31 78 MET A N 1
ATOM 588 C CA . MET A 1 78 ? -0.543 -1.733 -15.607 1.00 78.31 78 MET A CA 1
ATOM 589 C C . MET A 1 78 ? 0.276 -1.684 -16.903 1.00 78.31 78 MET A C 1
ATOM 591 O O . MET A 1 78 ? -0.009 -0.799 -17.711 1.00 78.31 78 MET A O 1
ATOM 595 N N . PRO A 1 79 ? 1.203 -2.615 -17.196 1.00 68.44 79 PRO A N 1
ATOM 596 C CA . PRO A 1 79 ? 1.989 -2.518 -18.426 1.00 68.44 79 PRO A CA 1
ATOM 597 C C . PRO A 1 79 ? 1.155 -2.762 -19.676 1.00 68.44 79 PRO A C 1
ATOM 599 O O . PRO A 1 79 ? 1.343 -2.076 -20.674 1.00 68.44 79 PRO A O 1
ATOM 602 N N . ILE A 1 80 ? 0.166 -3.658 -19.604 1.00 72.25 80 ILE A N 1
ATOM 603 C CA . ILE A 1 80 ? -0.776 -3.906 -20.704 1.00 72.25 80 ILE A CA 1
ATOM 604 C C . ILE A 1 80 ? -1.561 -2.629 -21.025 1.00 72.25 80 ILE A C 1
ATOM 606 O O . ILE A 1 80 ? -1.662 -2.231 -22.186 1.00 72.25 80 ILE A O 1
ATOM 610 N N . ILE A 1 81 ? -2.109 -1.971 -20.000 1.00 78.44 81 ILE A N 1
ATOM 611 C CA . ILE A 1 81 ? -2.927 -0.766 -20.161 1.00 78.44 81 ILE A CA 1
ATOM 612 C C . ILE A 1 81 ? -2.066 0.404 -20.637 1.00 78.44 81 ILE A C 1
ATOM 614 O O . ILE A 1 81 ? -2.402 1.038 -21.636 1.00 78.44 81 ILE A O 1
ATOM 618 N N . VAL A 1 82 ? -0.952 0.684 -19.957 1.00 76.94 82 VAL A N 1
ATOM 619 C CA . VAL A 1 82 ? -0.108 1.846 -20.262 1.00 76.94 82 VAL A CA 1
ATOM 620 C C . VAL A 1 82 ? 0.534 1.705 -21.640 1.00 76.94 82 VAL A C 1
ATOM 622 O O . VAL A 1 82 ? 0.465 2.649 -22.423 1.00 76.94 82 VAL A O 1
ATOM 625 N N . ASN A 1 83 ? 1.067 0.533 -21.998 1.00 71.50 83 ASN A N 1
ATOM 626 C CA . ASN A 1 83 ? 1.681 0.339 -23.315 1.00 71.50 83 ASN A CA 1
ATOM 627 C C . ASN A 1 83 ? 0.647 0.423 -24.442 1.00 71.50 83 ASN A C 1
ATOM 629 O O . ASN A 1 83 ? 0.940 0.969 -25.503 1.00 71.50 83 ASN A O 1
ATOM 633 N N . ARG A 1 84 ? -0.587 -0.048 -24.213 1.00 72.44 84 ARG A N 1
ATOM 634 C CA . ARG A 1 84 ? -1.678 0.101 -25.184 1.00 72.44 84 ARG A CA 1
ATOM 635 C C . ARG A 1 84 ? -2.073 1.563 -25.379 1.00 72.44 84 ARG A C 1
ATOM 637 O O . ARG A 1 84 ? -2.245 1.994 -26.516 1.00 72.44 84 ARG A O 1
ATOM 644 N N . VAL A 1 85 ? -2.210 2.322 -24.291 1.00 76.00 85 VAL A N 1
ATOM 645 C CA . VAL A 1 85 ? -2.569 3.748 -24.342 1.00 76.00 85 VAL A CA 1
ATOM 646 C C . VAL A 1 85 ? -1.466 4.548 -25.027 1.00 76.00 85 VAL A C 1
ATOM 648 O O . VAL A 1 85 ? -1.738 5.264 -25.987 1.00 76.00 85 VAL A O 1
ATOM 651 N N . VAL A 1 86 ? -0.213 4.381 -24.609 1.00 73.69 86 VAL A N 1
ATOM 652 C CA . VAL A 1 86 ? 0.908 5.138 -25.178 1.00 73.69 86 VAL A CA 1
ATOM 653 C C . VAL A 1 86 ? 1.205 4.718 -26.621 1.00 73.69 86 VAL A C 1
ATOM 655 O O . VAL A 1 86 ? 1.435 5.578 -27.470 1.00 73.69 86 VAL A O 1
ATOM 658 N N . GLY A 1 87 ? 1.097 3.426 -26.943 1.00 65.56 87 GLY A N 1
ATOM 659 C CA . GLY A 1 87 ? 1.206 2.924 -28.315 1.00 65.56 87 GLY A CA 1
ATOM 660 C C . GLY A 1 87 ? 0.112 3.457 -29.246 1.00 65.56 87 GLY A C 1
ATOM 661 O O . GLY A 1 87 ? 0.375 3.678 -30.426 1.00 65.56 87 GLY A O 1
ATOM 662 N N . SER A 1 88 ? -1.091 3.731 -28.721 1.00 67.12 88 SER A N 1
ATOM 663 C CA . SER A 1 88 ? -2.169 4.376 -29.487 1.00 67.12 88 SER A CA 1
ATOM 664 C C . SER A 1 88 ? -1.938 5.870 -29.739 1.00 67.12 88 SER A C 1
ATOM 666 O O . SER A 1 88 ? -2.445 6.400 -30.723 1.00 67.12 88 SER A O 1
ATOM 668 N N . LEU A 1 89 ? -1.163 6.537 -28.876 1.00 66.25 89 LEU A N 1
ATOM 669 C CA . LEU A 1 89 ? -0.900 7.979 -28.940 1.00 66.25 89 LEU A CA 1
ATOM 670 C C . LEU A 1 89 ? 0.335 8.325 -29.786 1.00 66.25 89 LEU A C 1
ATOM 672 O O . LEU A 1 89 ? 0.313 9.321 -30.499 1.00 66.25 89 LEU A O 1
ATOM 676 N N . ASN A 1 90 ? 1.391 7.506 -29.727 1.00 61.03 90 ASN A N 1
ATOM 677 C CA . ASN A 1 90 ? 2.696 7.813 -30.335 1.00 61.03 90 ASN A CA 1
ATOM 678 C C . ASN A 1 90 ? 3.091 6.892 -31.505 1.00 61.03 90 ASN A C 1
ATOM 680 O O . ASN A 1 90 ? 4.188 7.035 -32.046 1.00 61.03 90 ASN A O 1
ATOM 684 N N . GLY A 1 91 ? 2.218 5.958 -31.897 1.00 53.47 91 GLY A N 1
ATOM 685 C CA . GLY A 1 91 ? 2.535 4.905 -32.861 1.00 53.47 91 GLY A CA 1
ATOM 686 C C . GLY A 1 91 ? 3.416 3.810 -32.247 1.00 53.47 91 GLY A C 1
ATOM 687 O O . GLY A 1 91 ? 4.349 4.074 -31.483 1.00 53.47 91 GLY A O 1
ATOM 688 N N . PHE A 1 92 ? 3.114 2.550 -32.564 1.00 49.31 92 PHE A N 1
ATOM 689 C CA . PHE A 1 92 ? 3.895 1.402 -32.098 1.00 49.31 92 PHE A CA 1
ATOM 690 C C . PHE A 1 92 ? 5.350 1.521 -32.598 1.00 49.31 92 PHE A C 1
ATOM 692 O O . PHE A 1 92 ? 5.579 1.553 -33.804 1.00 49.31 92 PHE A O 1
ATOM 699 N N . GLY A 1 93 ? 6.324 1.599 -31.682 1.00 53.00 93 GLY A N 1
ATOM 700 C CA . GLY A 1 93 ? 7.761 1.632 -32.009 1.00 53.00 93 GLY A CA 1
ATOM 701 C C . GLY A 1 93 ? 8.459 2.998 -31.925 1.00 53.00 93 GLY A C 1
ATOM 702 O O . GLY A 1 93 ? 9.655 3.072 -32.195 1.00 53.00 93 GLY A O 1
ATOM 703 N N . SER A 1 94 ? 7.771 4.076 -31.529 1.00 57.28 94 SER A N 1
ATOM 704 C CA . SER A 1 94 ? 8.425 5.370 -31.272 1.00 57.28 94 SER A CA 1
ATOM 705 C C . SER A 1 94 ? 9.196 5.360 -29.943 1.00 57.28 94 SER A C 1
ATOM 707 O O . SER A 1 94 ? 8.619 5.061 -28.894 1.00 57.28 94 SER A O 1
ATOM 709 N N . PHE A 1 95 ? 10.478 5.750 -29.966 1.00 58.38 95 PHE A N 1
ATOM 710 C CA . PHE A 1 95 ? 11.335 5.888 -28.773 1.00 58.38 95 PHE A CA 1
ATOM 711 C C . PHE A 1 95 ? 10.691 6.778 -27.691 1.00 58.38 95 PHE A C 1
ATOM 713 O O . PHE A 1 95 ? 10.755 6.459 -26.506 1.00 58.38 95 PHE A O 1
ATOM 720 N N . GLY A 1 96 ? 9.973 7.834 -28.099 1.00 61.12 96 GLY A N 1
ATOM 721 C CA . GLY A 1 96 ? 9.252 8.721 -27.177 1.00 61.12 96 GLY A CA 1
ATOM 722 C C . GLY A 1 96 ? 8.023 8.079 -26.518 1.00 61.12 96 GLY A C 1
ATOM 723 O O . GLY A 1 96 ? 7.604 8.498 -25.443 1.00 61.12 96 GLY A O 1
ATOM 724 N N . GLY A 1 97 ? 7.444 7.035 -27.121 1.00 68.19 97 GLY A N 1
ATOM 725 C CA . GLY A 1 97 ? 6.376 6.247 -26.501 1.00 68.19 97 GLY A CA 1
ATOM 726 C C . GLY A 1 97 ? 6.889 5.322 -25.397 1.00 68.19 97 GLY A C 1
ATOM 727 O O . GLY A 1 97 ? 6.238 5.170 -24.368 1.00 68.19 97 GLY A O 1
ATOM 728 N N . PHE A 1 98 ? 8.076 4.744 -25.572 1.00 68.56 98 PHE A N 1
ATOM 729 C CA . PHE A 1 98 ? 8.673 3.879 -24.556 1.00 68.56 98 PHE A CA 1
ATOM 730 C C . PHE A 1 98 ? 9.037 4.658 -23.283 1.00 68.56 98 PHE A C 1
ATOM 732 O O . PHE A 1 98 ? 8.652 4.262 -22.183 1.00 68.56 98 PHE A O 1
ATOM 739 N N . GLU A 1 99 ? 9.703 5.805 -23.433 1.00 69.25 99 GLU A N 1
ATOM 740 C CA . GLU A 1 99 ? 10.091 6.656 -22.302 1.00 69.25 99 GLU A CA 1
ATOM 741 C C . GLU A 1 99 ? 8.865 7.173 -21.531 1.00 69.25 99 GLU A C 1
ATOM 743 O O . GLU A 1 99 ? 8.796 7.050 -20.308 1.00 69.25 99 GLU A O 1
ATOM 748 N N . LEU A 1 100 ? 7.833 7.637 -22.247 1.00 74.38 100 LEU A N 1
ATOM 749 C CA . LEU A 1 100 ? 6.578 8.085 -21.640 1.00 74.38 100 LEU A CA 1
ATOM 750 C C . LEU A 1 100 ? 5.859 6.960 -20.876 1.00 74.38 100 LEU A C 1
ATOM 752 O O . LEU A 1 100 ? 5.355 7.186 -19.774 1.00 74.38 100 LEU A O 1
ATOM 756 N N . ALA A 1 101 ? 5.811 5.745 -21.433 1.00 73.38 101 ALA A N 1
ATOM 757 C CA . ALA A 1 101 ? 5.209 4.593 -20.763 1.00 73.38 101 ALA A CA 1
ATOM 758 C C . ALA A 1 101 ? 5.948 4.246 -19.463 1.00 73.38 101 ALA A C 1
ATOM 760 O O . ALA A 1 101 ? 5.303 4.010 -18.439 1.00 73.38 101 ALA A O 1
ATOM 761 N N . MET A 1 102 ? 7.283 4.289 -19.480 1.00 71.75 102 MET A N 1
ATOM 762 C CA . MET A 1 102 ? 8.118 4.082 -18.294 1.00 71.75 102 MET A CA 1
ATOM 763 C C . MET A 1 102 ? 7.860 5.143 -17.219 1.00 71.75 102 MET A C 1
ATOM 765 O O . MET A 1 102 ? 7.670 4.800 -16.049 1.00 71.75 102 MET A O 1
ATOM 769 N N . THR A 1 103 ? 7.771 6.422 -17.597 1.00 73.69 103 THR A N 1
ATOM 770 C CA . THR A 1 103 ? 7.453 7.506 -16.655 1.00 73.69 103 THR A CA 1
ATOM 771 C C . THR A 1 103 ? 6.074 7.322 -16.022 1.00 73.69 103 THR A C 1
ATOM 773 O O . THR A 1 103 ? 5.940 7.401 -14.801 1.00 73.69 103 THR A O 1
ATOM 776 N N . ILE A 1 104 ? 5.044 7.029 -16.823 1.00 77.06 104 ILE A N 1
ATOM 777 C CA . ILE A 1 104 ? 3.678 6.821 -16.318 1.00 77.06 104 ILE A CA 1
ATOM 778 C C . ILE A 1 104 ? 3.636 5.639 -15.344 1.00 77.06 104 ILE 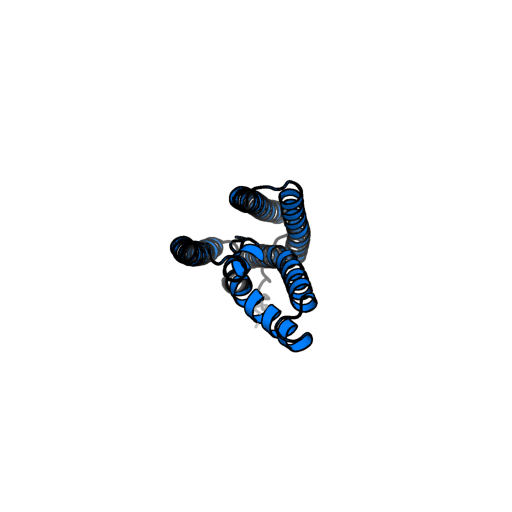A C 1
ATOM 780 O O . ILE A 1 104 ? 3.043 5.747 -14.270 1.00 77.06 104 ILE A O 1
ATOM 784 N N . GLN A 1 105 ? 4.285 4.525 -15.684 1.00 77.75 105 GLN A N 1
ATOM 785 C CA . GLN A 1 105 ? 4.324 3.350 -14.813 1.00 77.75 105 GLN A CA 1
ATOM 786 C C . GLN A 1 105 ? 5.062 3.631 -13.503 1.00 77.75 105 GLN A C 1
ATOM 788 O O . GLN A 1 105 ? 4.569 3.243 -12.449 1.00 77.75 105 GLN A O 1
ATOM 793 N N . SER A 1 106 ? 6.175 4.368 -13.535 1.00 71.25 106 SER A N 1
ATOM 794 C CA . SER A 1 106 ? 6.896 4.791 -12.325 1.00 71.25 106 SER A CA 1
ATOM 795 C C . SER A 1 106 ? 6.042 5.678 -11.406 1.00 71.25 106 SER A C 1
ATOM 797 O O . SER A 1 106 ? 6.023 5.480 -10.185 1.00 71.25 106 SER A O 1
ATOM 799 N N . ILE A 1 107 ? 5.262 6.603 -11.977 1.00 75.31 107 ILE A N 1
ATOM 800 C CA . ILE A 1 107 ? 4.336 7.449 -11.211 1.00 75.31 107 ILE A CA 1
ATOM 801 C C . ILE A 1 107 ? 3.259 6.586 -10.546 1.00 75.31 107 ILE A C 1
ATOM 803 O O . ILE A 1 107 ? 3.058 6.670 -9.334 1.00 75.31 107 ILE A O 1
ATOM 807 N N . ILE A 1 108 ? 2.581 5.726 -11.313 1.00 80.75 108 ILE A N 1
ATOM 808 C CA . ILE A 1 108 ? 1.527 4.849 -10.780 1.00 80.75 108 ILE A CA 1
ATOM 809 C C . ILE A 1 108 ? 2.098 3.925 -9.695 1.00 80.75 108 ILE A C 1
ATOM 811 O O . ILE A 1 108 ? 1.458 3.723 -8.661 1.00 80.75 108 ILE A O 1
ATOM 815 N N . TRP A 1 109 ? 3.310 3.404 -9.899 1.00 74.19 109 TRP A N 1
ATOM 816 C CA . TRP A 1 109 ? 3.996 2.533 -8.949 1.00 74.19 109 TRP A CA 1
ATOM 817 C C . TRP A 1 109 ? 4.265 3.224 -7.608 1.00 74.19 109 TRP A C 1
ATOM 819 O O . TRP A 1 109 ? 3.942 2.678 -6.551 1.00 74.19 109 TRP A O 1
ATOM 829 N N . THR A 1 110 ? 4.739 4.470 -7.648 1.00 71.88 110 THR A N 1
ATOM 830 C CA . THR A 1 110 ? 4.960 5.298 -6.452 1.00 71.88 110 THR A CA 1
ATOM 831 C C . THR A 1 110 ? 3.689 5.427 -5.604 1.00 71.88 110 THR A C 1
ATOM 833 O O . THR A 1 110 ? 3.718 5.274 -4.380 1.00 71.88 110 THR A O 1
ATOM 836 N N . PHE A 1 111 ? 2.537 5.662 -6.239 1.00 76.94 111 PHE A N 1
ATOM 837 C CA . PHE A 1 111 ? 1.264 5.801 -5.524 1.00 76.94 111 PHE A CA 1
ATOM 838 C C . PHE A 1 111 ? 0.647 4.465 -5.104 1.00 76.94 111 PHE A C 1
ATOM 840 O O . PHE A 1 111 ? -0.087 4.413 -4.113 1.00 76.94 111 PHE A O 1
ATOM 847 N N . HIS A 1 112 ? 0.944 3.379 -5.818 1.00 81.25 112 HIS A N 1
ATOM 848 C CA . HIS A 1 112 ? 0.393 2.055 -5.546 1.00 81.25 112 HIS A CA 1
ATOM 849 C C . HIS A 1 112 ? 0.674 1.592 -4.113 1.00 81.25 112 HIS A C 1
ATOM 851 O O . HIS A 1 112 ? -0.264 1.237 -3.396 1.00 81.25 112 HIS A O 1
ATOM 857 N N . GLY A 1 113 ? 1.935 1.650 -3.670 1.00 75.00 113 GLY A N 1
ATOM 858 C CA . GLY A 1 113 ? 2.321 1.216 -2.323 1.00 75.00 113 GLY A CA 1
ATOM 859 C C . GLY A 1 113 ? 1.595 1.994 -1.220 1.00 75.00 113 GLY A C 1
ATOM 860 O O . GLY A 1 113 ? 1.069 1.399 -0.275 1.00 75.00 113 GLY A O 1
ATOM 861 N N . GLY A 1 114 ? 1.486 3.316 -1.385 1.00 79.25 114 GLY A N 1
ATOM 862 C CA . GLY A 1 114 ? 0.744 4.185 -0.470 1.00 79.25 114 GLY A CA 1
ATOM 863 C C . GLY A 1 114 ? -0.752 3.869 -0.443 1.00 79.25 114 GLY A C 1
ATOM 864 O O . GLY A 1 114 ? -1.341 3.767 0.630 1.00 79.25 114 GLY A O 1
ATOM 865 N N . LEU A 1 115 ? -1.374 3.634 -1.601 1.00 85.81 115 LEU A N 1
ATOM 866 C CA . LEU A 1 115 ? -2.800 3.308 -1.684 1.00 85.81 115 LEU A CA 1
ATOM 867 C C . LEU A 1 115 ? -3.118 1.963 -1.019 1.00 85.81 115 LEU A C 1
ATOM 869 O O . LEU A 1 115 ? -4.083 1.861 -0.257 1.00 85.81 115 LEU A O 1
ATOM 873 N N . VAL A 1 116 ? -2.286 0.944 -1.252 1.00 85.06 116 VAL A N 1
ATOM 874 C CA . VAL A 1 116 ? -2.445 -0.382 -0.635 1.00 85.06 116 VAL A CA 1
ATOM 875 C C . VAL A 1 116 ? -2.299 -0.297 0.884 1.00 85.06 116 VAL A C 1
ATOM 877 O O . VAL A 1 116 ? -3.116 -0.864 1.620 1.00 85.06 116 VAL A O 1
ATOM 880 N N . LEU A 1 117 ? -1.299 0.438 1.375 1.00 83.81 117 LEU A N 1
ATOM 881 C CA . LEU A 1 117 ? -1.091 0.628 2.809 1.00 83.81 117 LEU A CA 1
ATOM 882 C C . LEU A 1 117 ? -2.242 1.423 3.442 1.00 83.81 117 LEU A C 1
ATOM 884 O O . LEU A 1 117 ? -2.770 1.007 4.474 1.00 83.81 117 LEU A O 1
ATOM 888 N N . ALA A 1 118 ? -2.690 2.506 2.801 1.00 87.31 118 ALA A N 1
ATOM 889 C CA . ALA A 1 118 ? -3.821 3.309 3.262 1.00 87.31 118 ALA A CA 1
ATOM 890 C C . ALA A 1 118 ? -5.079 2.449 3.393 1.00 87.31 118 ALA A C 1
ATOM 892 O O . ALA A 1 118 ? -5.691 2.400 4.459 1.00 87.31 118 ALA A O 1
ATOM 893 N N . GLY A 1 119 ? -5.428 1.713 2.335 1.00 86.69 119 GLY A N 1
ATOM 894 C CA . GLY A 1 119 ? -6.586 0.826 2.322 1.00 86.69 119 GLY A CA 1
ATOM 895 C C . GLY A 1 119 ? -6.519 -0.244 3.414 1.00 86.69 119 GLY A C 1
ATOM 896 O O . GLY A 1 119 ? -7.507 -0.480 4.108 1.00 86.69 119 GLY A O 1
ATOM 897 N N . THR A 1 120 ? -5.338 -0.826 3.637 1.00 86.88 120 THR A N 1
ATOM 898 C CA . THR A 1 120 ? -5.110 -1.839 4.680 1.00 86.88 120 THR A CA 1
ATOM 899 C C . THR A 1 120 ? -5.306 -1.268 6.089 1.00 86.88 120 THR A C 1
ATOM 901 O O . THR A 1 120 ? -6.018 -1.847 6.913 1.00 86.88 120 THR A O 1
ATOM 904 N N . LEU A 1 121 ? -4.714 -0.107 6.372 1.00 86.56 121 LEU A N 1
ATOM 905 C CA . LEU A 1 121 ? -4.810 0.552 7.676 1.00 86.56 121 LEU A CA 1
ATOM 906 C C . LEU A 1 121 ? -6.223 1.100 7.948 1.00 86.56 121 LEU A C 1
ATOM 908 O O . LEU A 1 121 ? -6.721 1.027 9.074 1.00 86.56 121 LEU A O 1
ATOM 912 N N . ILE A 1 122 ? -6.909 1.604 6.919 1.00 88.38 122 ILE A N 1
ATOM 913 C CA . ILE A 1 122 ? -8.305 2.049 7.015 1.00 88.38 122 ILE A CA 1
ATOM 914 C C . ILE A 1 122 ? -9.226 0.858 7.288 1.00 88.38 122 ILE A C 1
ATOM 916 O O . ILE A 1 122 ? -10.043 0.937 8.208 1.00 88.38 122 ILE A O 1
ATOM 920 N N . ALA A 1 123 ? -9.066 -0.249 6.556 1.00 86.25 123 ALA A N 1
ATOM 921 C CA . ALA A 1 123 ? -9.824 -1.481 6.775 1.00 86.25 123 ALA A CA 1
ATOM 922 C C . ALA A 1 123 ? -9.667 -1.997 8.212 1.00 86.25 123 ALA A C 1
ATOM 924 O O . ALA A 1 123 ? -10.644 -2.394 8.850 1.00 86.25 123 ALA A O 1
ATOM 925 N N . TRP A 1 124 ? -8.453 -1.914 8.757 1.00 85.00 124 TRP A N 1
ATOM 926 C CA . TRP A 1 124 ? -8.174 -2.249 10.150 1.00 85.00 124 TRP A CA 1
ATOM 927 C C . TRP A 1 124 ? -8.892 -1.342 11.153 1.00 85.00 124 TRP A C 1
ATOM 929 O O . TRP A 1 124 ? -9.526 -1.832 12.091 1.00 85.00 124 TRP A O 1
ATOM 939 N N . ASN A 1 125 ? -8.829 -0.022 10.959 1.00 84.94 125 ASN A N 1
ATOM 940 C CA . ASN A 1 125 ? -9.515 0.942 11.826 1.00 84.94 125 ASN A CA 1
ATOM 941 C C . ASN A 1 125 ? -11.032 0.747 11.807 1.00 84.94 125 ASN A C 1
ATOM 943 O O . ASN A 1 125 ? -11.681 0.784 12.854 1.00 84.94 125 ASN A O 1
ATOM 947 N N . LEU A 1 126 ? -11.581 0.476 10.627 1.00 84.25 126 LEU A N 1
ATOM 948 C CA . LEU A 1 126 ? -12.995 0.212 10.418 1.00 84.25 126 LEU A CA 1
ATOM 949 C C . LEU A 1 126 ? -13.430 -1.082 11.115 1.00 84.25 126 LEU A C 1
ATOM 951 O O . LEU A 1 126 ? -14.385 -1.085 11.891 1.00 84.25 126 LEU A O 1
ATOM 955 N N . ALA A 1 127 ? -12.658 -2.159 10.950 1.00 81.50 127 ALA A N 1
ATOM 956 C CA . ALA A 1 127 ? -12.897 -3.416 11.648 1.00 81.50 127 ALA A CA 1
ATOM 957 C C . ALA A 1 127 ? -12.750 -3.293 13.170 1.00 81.50 127 ALA A C 1
ATOM 959 O O . ALA A 1 127 ? -13.307 -4.112 13.892 1.00 81.50 127 ALA A O 1
ATOM 960 N N . ARG A 1 128 ? -12.042 -2.282 13.685 1.00 78.69 128 ARG A N 1
ATOM 961 C CA . ARG A 1 128 ? -11.949 -1.962 15.121 1.00 78.69 128 ARG A CA 1
ATOM 962 C C . ARG A 1 128 ? -12.933 -0.887 15.589 1.00 78.69 128 ARG A C 1
ATOM 964 O O . ARG A 1 128 ? -12.864 -0.506 16.754 1.00 78.69 128 ARG A O 1
ATOM 971 N N . ASN A 1 129 ? -13.838 -0.419 14.726 1.00 79.81 129 ASN A N 1
ATOM 972 C CA . ASN A 1 129 ? -14.810 0.637 15.032 1.00 79.81 129 ASN A CA 1
ATOM 973 C C . ASN A 1 129 ? -14.154 1.896 15.646 1.00 79.81 129 ASN A C 1
ATOM 975 O O . ASN A 1 129 ? -14.595 2.427 16.669 1.00 79.81 129 ASN A O 1
ATOM 979 N N . ARG A 1 130 ? -13.027 2.325 15.063 1.00 78.06 130 ARG A N 1
ATOM 980 C CA . ARG A 1 130 ? -12.276 3.510 15.502 1.00 78.06 130 ARG A CA 1
ATOM 981 C C . ARG A 1 130 ? -12.930 4.805 15.011 1.00 78.06 130 ARG A C 1
ATOM 983 O O . ARG A 1 130 ? -13.707 4.811 14.065 1.00 78.06 130 ARG A O 1
ATOM 990 N N . VAL A 1 131 ? -12.605 5.910 15.677 1.00 81.88 131 VAL A N 1
ATOM 991 C CA . VAL A 1 131 ? -13.066 7.263 15.324 1.00 81.88 131 VAL A CA 1
ATOM 992 C C . VAL A 1 131 ? -12.578 7.700 13.943 1.00 81.88 131 VAL A C 1
ATOM 994 O O . VAL A 1 131 ? -11.459 7.384 13.540 1.00 81.88 131 VAL A O 1
ATOM 997 N N . TRP A 1 132 ? -13.403 8.475 13.237 1.00 79.81 132 TRP A N 1
ATOM 998 C CA . TRP A 1 132 ? -13.219 8.781 11.815 1.00 79.81 132 TRP A CA 1
ATOM 999 C C . TRP A 1 132 ? -11.856 9.413 11.472 1.00 79.81 132 TRP A C 1
ATOM 1001 O O . TRP A 1 132 ? -11.258 9.086 10.449 1.00 79.81 132 TRP A O 1
ATOM 1011 N N . TRP A 1 133 ? -11.314 10.265 12.347 1.00 81.25 133 TRP A N 1
ATOM 1012 C CA . TRP A 1 133 ? -10.039 10.948 12.109 1.00 81.25 133 TRP A CA 1
ATOM 1013 C C . TRP A 1 133 ? -8.835 9.984 12.132 1.00 81.25 133 TRP A C 1
ATOM 1015 O O . TRP A 1 133 ? -7.801 10.287 11.542 1.00 81.25 133 TRP A O 1
ATOM 1025 N N . THR A 1 134 ? -8.968 8.775 12.701 1.00 84.00 134 THR A N 1
ATOM 1026 C CA . THR A 1 134 ? -7.926 7.731 12.581 1.00 84.00 134 THR A CA 1
ATOM 1027 C C . THR A 1 134 ? -7.764 7.229 11.146 1.00 84.00 134 THR A C 1
ATOM 1029 O O . THR A 1 134 ? -6.681 6.775 10.783 1.00 84.00 134 THR A O 1
ATOM 1032 N N . HIS A 1 135 ? -8.793 7.354 10.299 1.00 86.81 135 HIS A N 1
ATOM 1033 C CA . HIS A 1 135 ? -8.675 7.075 8.867 1.00 86.81 135 HIS A CA 1
ATOM 1034 C C . HIS A 1 135 ? -7.840 8.140 8.152 1.00 86.81 135 HIS A C 1
ATOM 1036 O O . HIS A 1 135 ? -7.046 7.790 7.283 1.00 86.81 135 HIS A O 1
ATOM 1042 N N . LEU A 1 136 ? -7.948 9.412 8.559 1.00 88.75 136 LEU A N 1
ATOM 1043 C CA . LEU A 1 136 ? -7.081 10.476 8.041 1.00 88.75 136 LEU A CA 1
ATOM 1044 C C . LEU A 1 136 ? -5.623 10.246 8.437 1.00 88.75 136 LEU A C 1
ATOM 1046 O O . LEU A 1 136 ? -4.738 10.369 7.598 1.00 88.75 136 LEU A O 1
ATOM 1050 N N . VAL A 1 137 ? -5.371 9.850 9.689 1.00 87.56 137 VAL A N 1
ATOM 1051 C CA . VAL A 1 137 ? -4.015 9.500 10.144 1.00 87.56 137 VAL A CA 1
ATOM 1052 C C . VAL A 1 137 ? -3.471 8.302 9.371 1.00 87.56 137 VAL A C 1
ATOM 1054 O O . VAL A 1 137 ? -2.324 8.332 8.943 1.00 87.56 137 VAL A O 1
ATOM 1057 N N . ALA A 1 138 ? -4.290 7.273 9.140 1.00 87.69 138 ALA A N 1
ATOM 1058 C CA . ALA A 1 138 ? -3.904 6.122 8.328 1.00 87.69 138 ALA A CA 1
ATOM 1059 C C . ALA A 1 138 ? -3.548 6.521 6.885 1.00 87.69 138 ALA A C 1
ATOM 1061 O O . ALA A 1 138 ? -2.526 6.076 6.368 1.00 87.69 138 ALA A O 1
ATOM 1062 N N . ALA A 1 139 ? -4.353 7.382 6.254 1.00 88.31 139 ALA A N 1
ATOM 1063 C CA . ALA A 1 139 ? -4.095 7.877 4.905 1.00 88.31 139 ALA A CA 1
ATOM 1064 C C . ALA A 1 139 ? -2.825 8.742 4.840 1.00 88.31 139 ALA A C 1
ATOM 1066 O O . ALA A 1 139 ? -1.972 8.516 3.986 1.00 88.31 139 ALA A O 1
ATOM 1067 N N . GLY A 1 140 ? -2.660 9.687 5.772 1.00 89.25 140 GLY A N 1
ATOM 1068 C CA . GLY A 1 140 ? -1.474 10.543 5.849 1.00 89.25 140 GLY A CA 1
ATOM 1069 C C . GLY A 1 140 ? -0.197 9.748 6.119 1.00 89.25 140 GLY A C 1
ATOM 1070 O O . GLY A 1 140 ? 0.812 9.953 5.450 1.00 89.25 140 GLY A O 1
ATOM 1071 N N . TYR A 1 141 ? -0.258 8.778 7.037 1.00 88.88 141 TYR A N 1
ATOM 1072 C CA . TYR A 1 141 ? 0.838 7.845 7.284 1.00 88.88 141 TYR A CA 1
ATOM 1073 C C . TYR A 1 141 ? 1.210 7.088 6.010 1.00 88.88 141 TYR A C 1
ATOM 1075 O O . TYR A 1 141 ? 2.374 7.052 5.627 1.00 88.88 141 TYR A O 1
ATOM 1083 N N . AL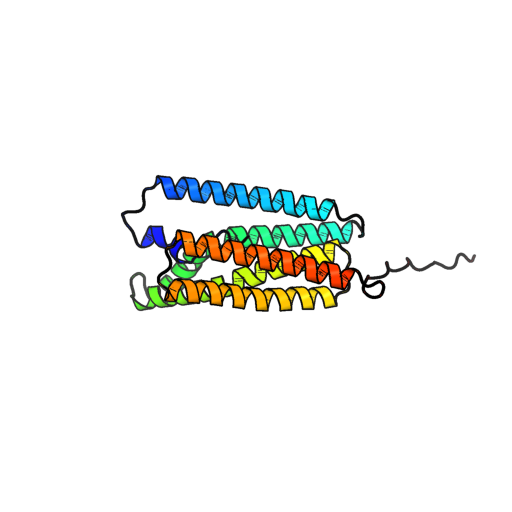A A 1 142 ? 0.221 6.528 5.316 1.00 86.38 142 ALA A N 1
ATOM 1084 C CA . ALA A 1 142 ? 0.458 5.745 4.116 1.00 86.38 142 ALA A CA 1
ATOM 1085 C C . ALA A 1 142 ? 1.056 6.562 2.960 1.00 86.38 142 ALA A C 1
ATOM 1087 O O . ALA A 1 142 ? 1.928 6.054 2.259 1.00 86.38 142 ALA A O 1
ATOM 1088 N N . LEU A 1 143 ? 0.652 7.827 2.794 1.00 85.38 143 LEU A N 1
ATOM 1089 C CA . LEU A 1 143 ? 1.270 8.739 1.825 1.00 85.38 143 LEU A CA 1
ATOM 1090 C C . LEU A 1 143 ? 2.746 8.996 2.147 1.00 85.38 143 LEU A C 1
ATOM 1092 O O . LEU A 1 143 ? 3.594 8.865 1.267 1.00 85.38 143 LEU A O 1
ATOM 1096 N N . LEU A 1 144 ? 3.063 9.304 3.409 1.00 87.31 144 LEU A N 1
ATOM 1097 C CA . LEU A 1 144 ? 4.448 9.521 3.839 1.00 87.31 144 LEU A CA 1
ATOM 1098 C C . LEU A 1 144 ? 5.297 8.261 3.652 1.00 87.31 144 LEU A C 1
ATOM 1100 O O . LEU A 1 144 ? 6.422 8.344 3.171 1.00 87.31 144 LEU A O 1
ATOM 1104 N N . MET A 1 145 ? 4.758 7.089 3.986 1.00 83.38 145 MET A N 1
ATOM 1105 C CA . MET A 1 145 ? 5.480 5.828 3.813 1.00 83.38 145 MET A CA 1
ATOM 1106 C C . MET A 1 145 ? 5.667 5.463 2.339 1.00 83.38 145 MET A C 1
ATOM 1108 O O . MET A 1 145 ? 6.719 4.941 1.985 1.00 83.38 145 MET A O 1
ATOM 1112 N N . GLY A 1 146 ? 4.696 5.771 1.472 1.00 78.31 146 GLY A N 1
ATOM 1113 C CA . GLY A 1 146 ? 4.854 5.631 0.022 1.00 78.31 146 GLY A CA 1
ATOM 1114 C C . GLY A 1 146 ? 6.029 6.458 -0.503 1.00 78.31 146 GLY A C 1
ATOM 1115 O O . GLY A 1 146 ? 6.845 5.947 -1.265 1.00 78.31 146 GLY A O 1
ATOM 1116 N N . LEU A 1 147 ? 6.182 7.692 -0.012 1.00 80.75 147 LEU A N 1
ATOM 1117 C CA . LEU A 1 147 ? 7.322 8.547 -0.349 1.00 80.75 147 LEU A CA 1
ATOM 1118 C C . LEU A 1 147 ? 8.653 7.979 0.168 1.00 80.75 147 LEU A C 1
ATOM 1120 O O . LEU A 1 147 ? 9.646 8.004 -0.554 1.00 80.75 147 LEU A O 1
ATOM 1124 N N . VAL A 1 148 ? 8.680 7.438 1.391 1.00 83.12 148 VAL A N 1
ATOM 1125 C CA . VAL A 1 148 ? 9.878 6.785 1.952 1.00 83.12 148 VAL A CA 1
ATOM 1126 C C . VAL A 1 148 ? 10.289 5.579 1.108 1.00 83.12 148 VAL A C 1
ATOM 1128 O O . VAL A 1 148 ? 11.469 5.426 0.807 1.00 83.12 148 VAL A O 1
ATOM 1131 N N . ILE A 1 149 ? 9.334 4.741 0.697 1.00 78.31 149 ILE A N 1
ATOM 1132 C CA . ILE A 1 149 ? 9.603 3.576 -0.157 1.00 78.31 149 ILE A CA 1
ATOM 1133 C C . ILE A 1 149 ? 10.162 4.025 -1.508 1.00 78.31 149 ILE A C 1
ATOM 1135 O O . ILE A 1 149 ? 11.208 3.530 -1.914 1.00 78.31 149 ILE A O 1
ATOM 1139 N N . ALA A 1 150 ? 9.534 5.009 -2.156 1.00 75.06 150 ALA A N 1
ATOM 1140 C CA . ALA A 1 150 ? 10.015 5.547 -3.427 1.00 75.06 150 ALA A CA 1
ATOM 1141 C C . ALA A 1 150 ? 11.428 6.144 -3.313 1.00 75.06 150 ALA A C 1
ATOM 1143 O O . ALA A 1 150 ? 12.259 5.955 -4.197 1.00 75.06 150 ALA A O 1
ATOM 1144 N N . PHE A 1 151 ? 11.733 6.821 -2.201 1.0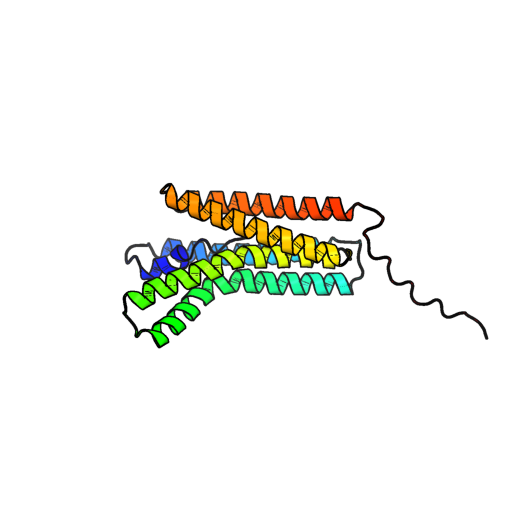0 78.81 151 PHE A N 1
ATOM 1145 C CA . PHE A 1 151 ? 13.075 7.333 -1.928 1.00 78.81 151 PHE A CA 1
ATOM 1146 C C . PHE A 1 151 ? 14.103 6.208 -1.746 1.00 78.81 151 PHE A C 1
ATOM 1148 O O . PHE A 1 151 ? 15.214 6.308 -2.262 1.00 78.81 151 PHE A O 1
ATOM 1155 N N . VAL A 1 152 ? 13.742 5.131 -1.042 1.00 80.69 152 VAL A N 1
ATOM 1156 C CA . VAL A 1 152 ? 14.606 3.952 -0.871 1.00 80.69 152 VAL A CA 1
ATOM 1157 C C . VAL A 1 152 ? 14.859 3.267 -2.212 1.00 80.69 152 VAL A C 1
ATOM 1159 O O . VAL A 1 152 ? 16.011 2.986 -2.529 1.00 80.69 152 VAL A O 1
ATOM 1162 N N . GLU A 1 153 ? 13.820 3.051 -3.021 1.00 74.19 153 GLU A N 1
ATOM 1163 C CA . GLU A 1 153 ? 13.947 2.484 -4.371 1.00 74.19 153 GLU A CA 1
ATOM 1164 C C . GLU A 1 153 ? 14.854 3.354 -5.254 1.00 74.19 153 GLU A C 1
ATOM 1166 O O . GLU A 1 153 ? 15.781 2.848 -5.888 1.00 74.19 153 GLU A O 1
ATOM 1171 N N . TRP A 1 154 ? 14.652 4.674 -5.236 1.00 75.50 154 TRP A N 1
ATOM 1172 C CA . TRP A 1 154 ? 15.497 5.623 -5.959 1.00 75.50 154 TRP A CA 1
ATOM 1173 C C . TRP A 1 154 ? 16.962 5.566 -5.506 1.00 75.50 154 TRP A C 1
ATOM 1175 O O . TRP A 1 154 ? 17.860 5.495 -6.344 1.00 75.50 154 TRP A O 1
ATOM 1185 N N . ALA A 1 155 ? 17.216 5.547 -4.195 1.00 75.25 155 ALA A N 1
ATOM 1186 C CA . ALA A 1 155 ? 18.568 5.481 -3.647 1.00 75.25 155 ALA A CA 1
ATOM 1187 C C . ALA A 1 155 ? 19.273 4.166 -4.014 1.00 75.25 155 ALA A C 1
ATOM 1189 O O . ALA A 1 155 ? 20.447 4.175 -4.376 1.00 75.25 155 ALA A O 1
ATOM 1190 N N . LEU A 1 156 ? 18.561 3.038 -3.962 1.00 77.06 156 LEU A N 1
ATOM 1191 C CA . LEU A 1 156 ? 19.097 1.729 -4.345 1.00 77.06 156 LEU A CA 1
ATOM 1192 C C . LEU A 1 156 ? 19.472 1.682 -5.830 1.00 77.06 156 LEU A C 1
ATOM 1194 O O . LEU A 1 156 ? 20.534 1.157 -6.170 1.00 77.06 156 LEU A O 1
ATOM 1198 N N . ASN A 1 157 ? 18.645 2.281 -6.690 1.00 70.56 157 ASN A N 1
ATOM 1199 C CA . ASN A 1 157 ? 18.937 2.407 -8.117 1.00 70.56 157 ASN A CA 1
ATOM 1200 C C . ASN A 1 157 ? 20.152 3.307 -8.371 1.00 70.56 157 ASN A C 1
ATOM 1202 O O . ASN A 1 157 ? 21.034 2.937 -9.142 1.00 70.56 157 ASN A O 1
ATOM 1206 N N . LEU A 1 158 ? 20.249 4.448 -7.680 1.00 72.56 158 LEU A N 1
ATOM 1207 C CA . LEU A 1 158 ? 21.398 5.357 -7.781 1.00 72.56 158 LEU A CA 1
ATOM 1208 C C . LEU A 1 158 ? 22.717 4.672 -7.383 1.00 72.56 158 LEU A C 1
ATOM 1210 O O . LEU A 1 158 ? 23.759 4.921 -7.982 1.00 72.56 158 LEU A O 1
ATOM 1214 N N . LEU A 1 159 ? 22.671 3.801 -6.373 1.00 80.62 159 LEU A N 1
ATOM 1215 C CA . LEU A 1 159 ? 23.830 3.069 -5.858 1.00 80.62 159 LEU A CA 1
ATOM 1216 C C . LEU A 1 159 ? 24.206 1.839 -6.701 1.00 80.62 159 LEU A C 1
ATOM 1218 O O . LEU A 1 159 ? 25.160 1.144 -6.354 1.00 80.62 159 LEU A O 1
ATOM 1222 N N . GLY A 1 160 ? 23.470 1.543 -7.778 1.00 74.25 160 GLY A N 1
ATOM 1223 C CA . GLY A 1 160 ? 23.712 0.366 -8.615 1.00 74.25 160 GLY A CA 1
ATOM 1224 C C . GLY A 1 160 ? 23.487 -0.957 -7.874 1.00 74.25 160 GLY A C 1
ATOM 1225 O O . GLY A 1 160 ? 24.160 -1.947 -8.161 1.00 74.25 160 GLY A O 1
ATOM 1226 N N . SER A 1 161 ? 22.585 -0.976 -6.884 1.00 70.88 161 SER A N 1
ATOM 1227 C CA . SER A 1 161 ? 22.270 -2.184 -6.117 1.00 70.88 161 SER A CA 1
ATOM 1228 C C . SER A 1 161 ? 21.737 -3.290 -7.030 1.00 70.88 161 SER A C 1
ATOM 1230 O O . SER A 1 161 ? 20.949 -3.043 -7.943 1.00 70.88 161 SER A O 1
ATOM 1232 N N . SER A 1 162 ? 22.137 -4.536 -6.754 1.00 71.75 162 SER A N 1
ATOM 1233 C CA . SER A 1 162 ? 21.611 -5.687 -7.486 1.00 71.75 162 SER A CA 1
ATOM 1234 C C . SER A 1 162 ? 20.094 -5.788 -7.319 1.00 71.75 162 SER A C 1
ATOM 1236 O O . SER A 1 162 ? 19.556 -5.489 -6.249 1.00 71.75 162 SER A O 1
ATOM 1238 N N . PHE A 1 163 ? 19.412 -6.280 -8.353 1.00 63.66 163 PHE A N 1
ATOM 1239 C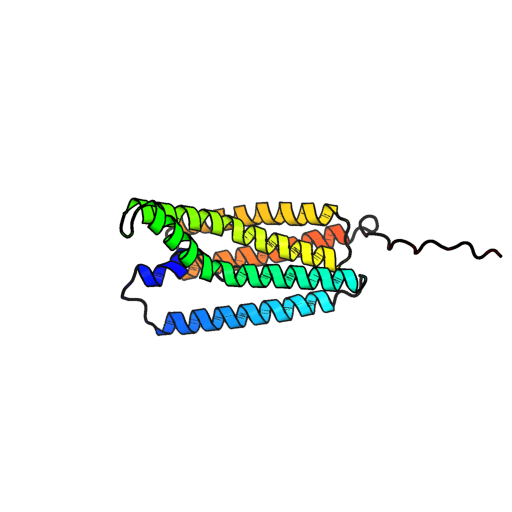 CA . PHE A 1 163 ? 17.961 -6.453 -8.355 1.00 63.66 163 PHE A CA 1
ATOM 1240 C C . PHE A 1 163 ? 17.448 -7.196 -7.104 1.00 63.66 163 PHE A C 1
ATOM 1242 O O . PHE A 1 163 ? 16.546 -6.719 -6.414 1.00 63.66 163 PHE A O 1
ATOM 1249 N N . ALA A 1 164 ? 18.069 -8.329 -6.757 1.00 62.06 164 ALA A N 1
ATOM 1250 C CA . ALA A 1 164 ? 17.672 -9.132 -5.602 1.00 62.06 164 ALA A CA 1
ATOM 1251 C C . ALA A 1 164 ? 17.814 -8.360 -4.278 1.00 62.06 164 ALA A C 1
ATOM 1253 O O . ALA A 1 164 ? 16.916 -8.395 -3.433 1.00 62.06 164 ALA A O 1
ATOM 1254 N N . THR A 1 165 ? 18.914 -7.621 -4.120 1.00 69.75 165 THR A N 1
ATOM 1255 C CA . THR A 1 165 ? 19.166 -6.782 -2.942 1.00 69.75 165 THR A CA 1
ATOM 1256 C C . THR A 1 165 ? 18.142 -5.655 -2.838 1.00 69.75 165 THR A C 1
ATOM 1258 O O . THR A 1 165 ? 17.582 -5.432 -1.763 1.00 69.75 165 THR A O 1
ATOM 1261 N N . SER A 1 166 ? 17.855 -4.981 -3.955 1.00 65.94 166 SER A N 1
ATOM 1262 C CA . SER A 1 166 ? 16.930 -3.849 -3.989 1.00 65.94 166 SER A CA 1
ATOM 1263 C C . SER A 1 166 ? 15.510 -4.273 -3.628 1.00 65.94 166 SER A C 1
ATOM 1265 O O . SER A 1 166 ? 14.854 -3.632 -2.803 1.00 65.94 166 SER A O 1
ATOM 1267 N N . VAL A 1 167 ? 15.053 -5.405 -4.172 1.00 68.38 167 VAL A N 1
ATOM 1268 C CA . VAL A 1 167 ? 13.746 -5.974 -3.832 1.00 68.38 167 VAL A CA 1
ATOM 1269 C C . VAL A 1 167 ? 13.692 -6.369 -2.361 1.00 68.38 167 VAL A C 1
ATOM 1271 O O . VAL A 1 167 ? 12.769 -5.954 -1.663 1.00 68.38 167 VAL A O 1
ATOM 1274 N N . MET A 1 168 ? 14.678 -7.122 -1.866 1.00 70.69 168 MET A N 1
ATOM 1275 C CA . MET A 1 168 ? 14.688 -7.593 -0.478 1.00 70.69 168 MET A CA 1
ATOM 1276 C C . MET A 1 168 ? 14.637 -6.432 0.523 1.00 70.69 168 MET A C 1
ATOM 1278 O O . MET A 1 168 ? 13.809 -6.443 1.434 1.00 70.69 168 MET A O 1
ATOM 1282 N N . LEU A 1 169 ? 15.484 -5.414 0.347 1.00 73.56 169 LEU A N 1
ATOM 1283 C CA . LEU A 1 169 ? 15.534 -4.260 1.249 1.00 73.56 169 LEU A CA 1
ATOM 1284 C C . LEU A 1 169 ? 14.237 -3.456 1.213 1.00 73.56 169 LEU A C 1
ATOM 1286 O O . LEU A 1 169 ? 13.705 -3.107 2.266 1.00 73.56 169 LEU A O 1
ATOM 1290 N N . THR A 1 170 ? 13.682 -3.232 0.024 1.00 74.56 170 THR A N 1
ATOM 1291 C CA . THR A 1 170 ? 12.412 -2.514 -0.125 1.00 74.56 170 THR A CA 1
ATOM 1292 C C . THR A 1 170 ? 11.264 -3.268 0.554 1.00 74.56 170 THR A C 1
ATOM 1294 O O . THR A 1 170 ? 10.434 -2.649 1.221 1.00 74.56 170 THR A O 1
ATOM 1297 N N . GLN A 1 171 ? 11.245 -4.609 0.492 1.00 71.81 171 GLN A N 1
ATOM 1298 C CA . GLN A 1 171 ? 10.266 -5.415 1.236 1.00 71.81 171 GLN A CA 1
ATOM 1299 C C . GLN A 1 171 ? 10.451 -5.320 2.750 1.00 71.81 171 GLN A C 1
ATOM 1301 O O . GLN A 1 171 ? 9.463 -5.196 3.473 1.00 71.81 171 GLN A O 1
ATOM 1306 N N . LEU A 1 172 ? 11.692 -5.373 3.242 1.00 75.31 172 LEU A N 1
ATOM 1307 C CA . LEU A 1 172 ? 11.977 -5.265 4.676 1.00 75.31 172 LEU A CA 1
ATOM 1308 C C . LEU A 1 172 ? 11.556 -3.900 5.223 1.00 75.31 172 LEU A C 1
ATOM 1310 O O . LEU A 1 172 ? 10.898 -3.831 6.263 1.00 75.31 172 LEU A O 1
ATOM 1314 N N . VAL A 1 173 ? 11.863 -2.828 4.490 1.00 80.81 173 VAL A N 1
ATOM 1315 C CA . VAL A 1 173 ? 11.406 -1.473 4.816 1.00 80.81 173 VAL A CA 1
ATOM 1316 C C . VAL A 1 173 ? 9.881 -1.423 4.792 1.00 80.81 173 VAL A C 1
ATOM 1318 O O . VAL A 1 173 ? 9.272 -1.031 5.783 1.00 80.81 173 VAL A O 1
ATOM 1321 N N . SER A 1 174 ? 9.239 -1.894 3.720 1.00 75.56 174 SER A N 1
ATOM 1322 C CA . SER A 1 174 ? 7.776 -1.900 3.599 1.00 75.56 174 SER A CA 1
ATOM 1323 C C . SER A 1 174 ? 7.090 -2.659 4.742 1.00 75.56 174 SER A C 1
ATOM 1325 O O . SER A 1 174 ? 6.103 -2.178 5.307 1.00 75.56 174 SER A O 1
ATOM 1327 N N . LEU A 1 175 ? 7.629 -3.815 5.139 1.00 80.50 175 LEU A N 1
ATOM 1328 C CA . LEU A 1 175 ? 7.131 -4.591 6.271 1.00 80.50 175 LEU A CA 1
ATOM 1329 C C . LEU A 1 175 ? 7.285 -3.819 7.585 1.00 80.50 175 LEU A C 1
ATOM 1331 O O . LEU A 1 175 ? 6.314 -3.698 8.332 1.00 80.50 175 LEU A O 1
ATOM 1335 N N . GLY A 1 176 ? 8.471 -3.262 7.846 1.00 80.19 176 GLY A N 1
ATOM 1336 C CA . GLY A 1 176 ? 8.740 -2.460 9.040 1.00 80.19 176 GLY A CA 1
ATOM 1337 C C . GLY A 1 176 ? 7.797 -1.262 9.158 1.00 80.19 176 GLY A C 1
ATOM 1338 O O . GLY A 1 176 ? 7.199 -1.049 10.212 1.00 80.19 176 GLY A O 1
ATOM 1339 N N . LEU A 1 177 ? 7.582 -0.537 8.058 1.00 83.19 177 LEU A N 1
ATOM 1340 C CA . LEU A 1 177 ? 6.646 0.587 7.997 1.00 83.19 177 LEU A CA 1
ATOM 1341 C C . LEU A 1 177 ? 5.194 0.129 8.187 1.00 83.19 177 LEU A C 1
ATOM 1343 O O . LEU A 1 177 ? 4.424 0.752 8.910 1.00 83.19 177 LEU A O 1
ATOM 1347 N N . THR A 1 178 ? 4.800 -1.006 7.615 1.00 82.44 178 THR A N 1
ATOM 1348 C CA . THR A 1 178 ? 3.444 -1.539 7.811 1.00 82.44 178 THR A CA 1
ATOM 1349 C C . THR A 1 178 ? 3.188 -1.874 9.284 1.00 82.44 178 THR A C 1
ATOM 1351 O O . THR A 1 178 ? 2.158 -1.489 9.845 1.00 82.44 178 THR A O 1
ATOM 1354 N N . LEU A 1 179 ? 4.140 -2.544 9.939 1.00 84.56 179 LEU A N 1
ATOM 1355 C CA . LEU A 1 179 ? 4.062 -2.874 11.364 1.00 84.56 179 LEU A CA 1
ATOM 1356 C C . LEU A 1 179 ? 4.063 -1.617 12.240 1.00 84.56 179 LEU A C 1
ATOM 1358 O O . LEU A 1 179 ? 3.253 -1.518 13.163 1.00 84.56 179 LEU A O 1
ATOM 1362 N N . ALA A 1 180 ? 4.906 -0.633 11.921 1.00 85.69 180 ALA A N 1
ATOM 1363 C CA . ALA A 1 180 ? 4.930 0.655 12.605 1.00 85.69 180 ALA A CA 1
ATOM 1364 C C . ALA A 1 180 ? 3.594 1.403 12.464 1.00 85.69 180 ALA A C 1
ATOM 1366 O O . ALA A 1 180 ? 3.099 1.955 13.445 1.00 85.69 180 ALA A O 1
ATOM 1367 N N . GLY A 1 181 ? 2.955 1.355 11.291 1.00 84.00 181 GLY A N 1
ATOM 1368 C CA . GLY A 1 181 ? 1.620 1.912 11.065 1.00 84.00 181 GLY A CA 1
ATOM 1369 C C . GLY A 1 181 ? 0.544 1.240 11.920 1.00 84.00 181 GLY A C 1
ATOM 1370 O O . GLY A 1 181 ? -0.250 1.919 12.576 1.00 84.00 181 GLY A O 1
ATOM 1371 N N . PHE A 1 182 ? 0.542 -0.095 11.990 1.00 84.81 182 PHE A N 1
ATOM 1372 C CA . PHE A 1 182 ? -0.362 -0.824 12.884 1.00 84.81 182 PHE A CA 1
ATOM 1373 C C . PHE A 1 182 ? -0.111 -0.499 14.357 1.00 84.81 182 PHE A C 1
ATOM 1375 O O . PHE A 1 182 ? -1.072 -0.303 15.104 1.00 84.81 182 PHE A O 1
ATOM 1382 N N . MET A 1 183 ? 1.154 -0.410 14.774 1.00 85.44 183 MET A N 1
ATOM 1383 C CA . MET A 1 183 ? 1.539 -0.043 16.136 1.00 85.44 183 MET A CA 1
ATOM 1384 C C . MET A 1 183 ? 1.093 1.380 16.479 1.00 85.44 183 MET A C 1
ATOM 1386 O O . MET A 1 183 ? 0.482 1.587 17.526 1.00 85.44 183 MET A O 1
ATOM 1390 N N . LEU A 1 184 ? 1.292 2.342 15.576 1.00 87.19 184 LEU A N 1
ATOM 1391 C CA . LEU A 1 184 ? 0.818 3.718 15.726 1.00 87.19 184 LEU A CA 1
ATOM 1392 C C . LEU A 1 184 ? -0.701 3.760 15.932 1.00 87.19 184 LEU A C 1
ATOM 1394 O O . LEU A 1 184 ? -1.180 4.337 16.907 1.00 87.19 184 LEU A O 1
ATOM 1398 N N . LEU A 1 185 ? -1.472 3.101 15.065 1.00 85.00 185 LEU A N 1
ATOM 1399 C CA . LEU A 1 185 ? -2.933 3.050 15.189 1.00 85.00 185 LEU A CA 1
ATOM 1400 C C . LEU A 1 185 ? -3.394 2.303 16.443 1.00 85.00 185 LEU A C 1
ATOM 1402 O O . LEU A 1 185 ? -4.430 2.635 17.025 1.00 85.00 185 LEU A O 1
ATOM 1406 N N . HIS A 1 186 ? -2.634 1.301 16.880 1.00 83.94 186 HIS A N 1
ATOM 1407 C CA . HIS A 1 186 ? -2.901 0.601 18.127 1.00 83.94 186 HIS A CA 1
ATOM 1408 C C . HIS A 1 186 ? -2.729 1.530 19.334 1.00 83.94 186 HIS A C 1
ATOM 1410 O O . HIS A 1 186 ? -3.639 1.609 20.157 1.00 83.94 186 HIS A O 1
ATOM 1416 N N . LEU A 1 187 ? -1.620 2.275 19.397 1.00 83.62 187 LEU A N 1
ATOM 1417 C CA . LEU A 1 187 ? -1.324 3.237 20.463 1.00 83.62 187 LEU A CA 1
ATOM 1418 C C . LEU A 1 187 ? -2.331 4.391 20.494 1.00 83.62 187 LEU A C 1
ATOM 1420 O O . LEU A 1 187 ? -2.843 4.733 21.558 1.00 83.62 187 LEU A O 1
ATOM 1424 N N . LEU A 1 188 ? -2.676 4.955 19.333 1.00 79.88 188 LEU A N 1
ATOM 1425 C CA . LEU A 1 188 ? -3.697 6.004 19.237 1.00 79.88 188 LEU A CA 1
ATOM 1426 C C . LEU A 1 188 ? -5.063 5.470 19.685 1.00 79.88 188 LEU A C 1
ATOM 1428 O O . LEU A 1 188 ? -5.774 6.113 20.450 1.00 79.88 188 LEU A O 1
ATOM 1432 N N . GLY A 1 189 ? -5.414 4.256 19.269 1.00 70.56 189 GLY A N 1
ATOM 1433 C CA . GLY A 1 189 ? -6.669 3.623 19.646 1.00 70.56 189 GLY A CA 1
ATOM 1434 C C . GLY A 1 189 ? -6.731 3.093 21.087 1.00 70.56 189 GLY A C 1
ATOM 1435 O O . GLY A 1 189 ? -7.809 2.704 21.532 1.00 70.56 189 GLY A O 1
ATOM 1436 N N . ALA A 1 190 ? -5.625 3.030 21.827 1.00 70.38 190 ALA A N 1
ATOM 1437 C CA . ALA A 1 190 ? -5.641 2.636 23.240 1.00 70.38 190 ALA A CA 1
ATOM 1438 C C . ALA A 1 190 ? -6.206 3.743 24.151 1.00 70.38 190 ALA A C 1
ATOM 1440 O O . ALA A 1 190 ? -6.510 3.488 25.314 1.00 70.38 190 ALA A O 1
ATOM 1441 N N . ARG A 1 191 ? -6.376 4.966 23.627 1.00 70.50 191 ARG A N 1
ATOM 1442 C CA . ARG A 1 191 ? -6.930 6.095 24.378 1.00 70.50 191 ARG A CA 1
ATOM 1443 C C . ARG A 1 191 ? -8.454 5.944 24.552 1.00 70.50 191 ARG A C 1
ATOM 1445 O O . ARG A 1 191 ? -9.157 5.844 23.542 1.00 70.50 191 ARG A O 1
ATOM 1452 N N . PRO A 1 192 ? -8.980 5.951 25.797 1.00 58.62 192 PRO A N 1
ATOM 1453 C CA . PRO A 1 192 ? -10.402 5.725 26.093 1.00 58.62 192 PRO A CA 1
ATOM 1454 C C . PRO A 1 192 ? -11.356 6.676 25.359 1.00 58.62 192 PRO A C 1
ATOM 1456 O O . PRO A 1 192 ? -12.432 6.266 24.921 1.00 58.62 192 PRO A O 1
ATOM 1459 N N . ASP A 1 193 ? -10.930 7.922 25.151 1.00 62.34 193 ASP A N 1
ATOM 1460 C CA . ASP A 1 193 ? -11.754 8.982 24.560 1.00 62.34 193 ASP A CA 1
ATOM 1461 C C . ASP A 1 193 ? -11.938 8.841 23.042 1.00 62.34 193 ASP A C 1
ATOM 1463 O O . ASP A 1 193 ? -12.731 9.556 22.432 1.00 62.34 193 ASP A O 1
ATOM 1467 N N . TRP A 1 194 ? -11.178 7.947 22.402 1.00 59.56 194 TRP A N 1
ATOM 1468 C CA . TRP A 1 194 ? -11.033 7.878 20.943 1.00 59.56 194 TRP A CA 1
ATOM 1469 C C . TRP A 1 194 ? -11.672 6.617 20.338 1.00 59.56 194 TRP A C 1
ATOM 1471 O O . TRP A 1 194 ? -11.355 6.207 19.219 1.00 59.56 194 TRP A O 1
ATOM 1481 N N . SER A 1 195 ? -12.600 5.992 21.067 1.00 57.53 195 SER A N 1
ATOM 1482 C CA . SER A 1 195 ? -13.468 4.925 20.561 1.00 57.53 195 SER A CA 1
ATOM 1483 C C . SER A 1 195 ? -14.865 5.474 20.262 1.00 57.53 195 SER A C 1
ATOM 1485 O O . SER A 1 195 ? -15.408 6.267 21.033 1.00 57.53 195 SER A O 1
ATOM 1487 N N . VAL A 1 196 ? -15.455 5.083 19.125 1.00 57.72 196 VAL A N 1
ATOM 1488 C CA . VAL A 1 196 ? -16.839 5.463 18.815 1.00 57.72 196 VAL A CA 1
ATOM 1489 C C . VAL A 1 196 ? -17.726 4.747 19.824 1.00 57.72 196 VAL A C 1
ATOM 1491 O O . VAL A 1 196 ? -17.837 3.519 19.784 1.00 57.72 196 VAL A O 1
ATOM 1494 N N . ARG A 1 197 ? -18.341 5.502 20.744 1.00 56.25 197 ARG A N 1
ATOM 1495 C CA . ARG A 1 197 ? -19.367 4.940 21.627 1.00 56.25 197 ARG A CA 1
ATOM 1496 C C . ARG A 1 197 ? -20.442 4.335 20.725 1.00 56.25 197 ARG A C 1
ATOM 1498 O O . ARG A 1 197 ? -20.896 5.032 19.814 1.00 56.25 197 ARG A O 1
ATOM 1505 N N . PRO A 1 198 ? -20.830 3.065 20.919 1.00 51.09 198 PRO A N 1
ATOM 1506 C CA . PRO A 1 198 ? -21.951 2.521 20.174 1.00 51.09 198 PRO A CA 1
ATOM 1507 C C . PRO A 1 198 ? -23.130 3.467 20.391 1.00 51.09 198 PRO A C 1
ATOM 1509 O O . PRO A 1 198 ? -23.408 3.833 21.535 1.00 51.09 198 PRO A O 1
ATOM 1512 N N . LEU A 1 199 ? -23.752 3.918 19.296 1.00 45.44 199 LEU A N 1
ATOM 1513 C CA . LEU A 1 199 ? -24.999 4.671 19.358 1.00 45.44 199 LEU A CA 1
ATOM 1514 C C . LEU A 1 199 ? -25.920 3.859 20.258 1.00 45.44 199 LEU A C 1
ATOM 1516 O O . LEU A 1 199 ? -26.322 2.755 19.885 1.00 45.44 199 LEU A O 1
ATOM 1520 N N . ALA A 1 200 ? -26.169 4.361 21.469 1.00 44.75 200 ALA A N 1
ATOM 1521 C CA . ALA A 1 200 ? -27.203 3.817 22.315 1.00 44.75 200 ALA A CA 1
ATOM 1522 C C . ALA A 1 200 ? -28.450 3.855 21.441 1.00 44.75 200 ALA A C 1
ATOM 1524 O O . ALA A 1 200 ? -28.899 4.937 21.060 1.00 44.75 200 ALA A O 1
ATOM 1525 N N . SER A 1 201 ? -28.930 2.676 21.038 1.00 43.22 201 SER A N 1
ATOM 1526 C CA . SER A 1 201 ? -30.261 2.523 20.474 1.00 43.22 201 SER A CA 1
ATOM 1527 C C . SER A 1 201 ? -31.164 3.378 21.342 1.00 43.22 201 SER A C 1
ATOM 1529 O O . SER A 1 201 ? -31.197 3.158 22.558 1.00 43.22 201 SER A O 1
ATOM 1531 N N . ALA A 1 202 ? -31.754 4.411 20.738 1.00 45.09 202 ALA A N 1
ATOM 1532 C CA . ALA A 1 202 ? -32.625 5.350 21.411 1.00 45.09 202 ALA A CA 1
ATOM 1533 C C . ALA A 1 202 ? -33.503 4.549 22.371 1.00 45.09 202 ALA A C 1
ATOM 1535 O O . ALA A 1 202 ? -34.223 3.644 21.945 1.00 45.09 202 ALA A O 1
ATOM 1536 N N . ARG A 1 203 ? -33.345 4.800 23.676 1.00 44.59 203 ARG A N 1
ATOM 1537 C CA . ARG A 1 203 ? -34.297 4.308 24.662 1.00 44.59 203 ARG A CA 1
ATOM 1538 C C . ARG A 1 203 ? -35.625 4.898 24.220 1.00 44.59 203 ARG A C 1
ATOM 1540 O O . ARG A 1 203 ? -35.849 6.088 24.417 1.00 44.59 203 ARG A O 1
ATOM 1547 N N . PHE A 1 204 ? -36.462 4.096 23.573 1.00 50.19 204 PHE A N 1
ATOM 1548 C CA . PHE A 1 204 ? -37.872 4.415 23.501 1.00 50.19 204 PHE A CA 1
ATOM 1549 C C . PHE A 1 204 ? -38.323 4.553 24.959 1.00 50.19 204 PHE A C 1
ATOM 1551 O O . PHE A 1 204 ? -38.084 3.625 25.740 1.00 50.19 204 PHE A O 1
ATOM 1558 N N . PRO A 1 205 ? -38.857 5.711 25.381 1.00 43.47 205 PRO A N 1
ATOM 1559 C CA . PRO A 1 205 ? -39.451 5.807 26.698 1.00 43.47 205 PRO A CA 1
ATOM 1560 C C . PRO A 1 205 ? -40.606 4.807 26.723 1.00 43.47 205 PRO A C 1
ATOM 1562 O O . PRO A 1 205 ? -41.565 4.935 25.969 1.00 43.47 205 PRO A O 1
ATOM 1565 N N . ALA A 1 206 ? -40.468 3.764 27.540 1.00 47.00 206 ALA A N 1
ATOM 1566 C CA . ALA A 1 206 ? -41.573 2.886 27.869 1.00 47.00 206 ALA A CA 1
ATOM 1567 C C . ALA A 1 206 ? -42.564 3.710 28.696 1.00 47.00 206 ALA A C 1
ATOM 1569 O O . ALA A 1 206 ? -42.380 3.915 29.893 1.00 47.00 206 ALA A O 1
ATOM 1570 N N . GLY A 1 207 ? -43.564 4.244 28.015 1.00 51.72 207 GLY A N 1
ATOM 1571 C CA . GLY A 1 207 ? -44.723 4.882 28.604 1.00 51.72 207 GLY A CA 1
ATOM 1572 C C . GLY A 1 207 ? -45.834 4.809 27.579 1.00 51.72 207 GLY A C 1
ATOM 1573 O O . GLY A 1 207 ? -45.768 5.552 26.610 1.00 51.72 207 GLY A O 1
ATOM 1574 N N . TYR A 1 208 ? -46.710 3.815 27.730 1.00 41.50 208 TYR A N 1
ATOM 1575 C CA . TYR A 1 208 ? -48.174 3.889 27.839 1.00 41.50 208 TYR A CA 1
ATOM 1576 C C . TYR A 1 208 ? -48.680 2.485 28.176 1.00 41.50 208 TYR A C 1
ATOM 1578 O O . TYR A 1 208 ? -48.328 1.542 27.431 1.00 41.50 208 TYR A O 1
#

Radius of gyration: 21.04 Å; chains: 1; bounding box: 72×32×62 Å

pLDDT: mean 70.03, std 14.94, range [32.91, 89.25]

Secondary structure (DSSP, 8-state):
---S-HHHHHHHHHH-TTS-HHHHHHHHHHHHHHHHHHHHHHHHHHHH-TTS-HHHHHHHHHHHHHHHHHHHHHHHHHHHHHHHHHHHHH-TT-HHHHHHHHHHHHHHHHHHHHHHHHHHHHHHHHHTTB-THHHHHHHHHHHHHHHHHHHHHHHHHHTT--HHHHHHHHHHHHHHHHHHHHHHHHHHHTSGGGB-------------